Protein AF-A0A538PSR7-F1 (afdb_monomer_lite)

Structure (mmCIF, N/CA/C/O backbone):
data_AF-A0A538PSR7-F1
#
_entry.id   AF-A0A538PSR7-F1
#
loop_
_atom_site.group_PDB
_atom_site.id
_atom_site.type_symbol
_atom_site.label_atom_id
_atom_site.label_alt_id
_atom_site.label_comp_id
_atom_site.label_asym_id
_atom_site.label_entity_id
_atom_site.label_seq_id
_atom_site.pdbx_PDB_ins_code
_atom_site.Cartn_x
_atom_site.Cartn_y
_atom_site.Cartn_z
_atom_site.occupancy
_atom_site.B_iso_or_equiv
_atom_site.auth_seq_id
_atom_site.auth_comp_id
_atom_site.auth_asym_id
_atom_site.auth_atom_id
_atom_site.pdbx_PDB_model_num
ATOM 1 N N . MET A 1 1 ? -14.755 9.880 -27.592 1.00 29.66 1 MET A N 1
ATOM 2 C CA . MET A 1 1 ? -15.242 10.976 -26.722 1.00 29.66 1 MET A CA 1
ATOM 3 C C . MET A 1 1 ? -15.621 10.387 -25.372 1.00 29.66 1 MET A C 1
ATOM 5 O O . MET A 1 1 ? -16.685 9.793 -25.270 1.00 29.66 1 MET A O 1
ATOM 9 N N . VAL A 1 2 ? -14.761 10.501 -24.359 1.00 26.42 2 VAL A N 1
ATOM 10 C CA . VAL A 1 2 ? -15.069 10.046 -22.991 1.00 26.42 2 VAL A CA 1
ATOM 11 C C . VAL A 1 2 ? -15.482 11.272 -22.179 1.00 26.42 2 VAL A C 1
ATOM 13 O O . VAL A 1 2 ? -14.745 12.257 -22.143 1.00 26.42 2 VAL A O 1
ATOM 16 N N . ARG A 1 3 ? -16.682 11.261 -21.587 1.00 25.50 3 ARG A N 1
ATOM 17 C CA . ARG A 1 3 ? -17.162 12.376 -20.757 1.00 25.50 3 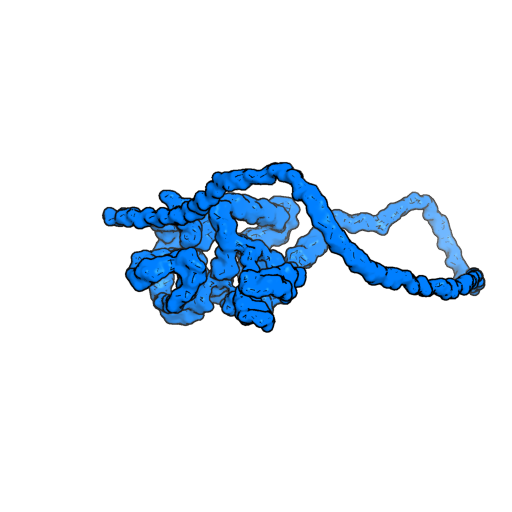ARG A CA 1
ATOM 18 C C . ARG A 1 3 ? -16.528 12.294 -19.367 1.00 25.50 3 ARG A C 1
ATOM 20 O O . ARG A 1 3 ? -16.589 11.250 -18.727 1.00 25.50 3 ARG A O 1
ATOM 27 N N . ARG A 1 4 ? -15.953 13.411 -18.909 1.00 30.59 4 ARG A N 1
ATOM 28 C CA . ARG A 1 4 ? -15.448 13.597 -17.539 1.00 30.59 4 ARG A CA 1
ATOM 29 C C . ARG A 1 4 ? -16.562 13.334 -16.519 1.00 30.59 4 ARG A C 1
ATOM 31 O O . ARG A 1 4 ? -17.568 14.039 -16.535 1.00 30.59 4 ARG A O 1
ATOM 38 N N . ALA A 1 5 ? -16.342 12.394 -15.605 1.00 28.14 5 ALA A N 1
ATOM 39 C CA . ALA A 1 5 ? -17.040 12.363 -14.326 1.00 28.14 5 ALA A CA 1
ATOM 40 C C . ALA A 1 5 ? -16.222 13.209 -13.339 1.00 28.14 5 ALA A C 1
ATOM 42 O O . ALA A 1 5 ? -15.144 12.800 -12.920 1.00 28.14 5 ALA A O 1
ATOM 43 N N . VAL A 1 6 ? -16.697 14.418 -13.032 1.00 27.81 6 VAL A N 1
ATOM 44 C CA . VAL A 1 6 ? -16.037 15.316 -12.074 1.00 27.81 6 VAL A CA 1
ATOM 45 C C . VAL A 1 6 ? -16.429 14.881 -10.663 1.00 27.81 6 VAL A C 1
ATOM 47 O O . VAL A 1 6 ? -17.599 14.976 -10.291 1.00 27.81 6 VAL A O 1
ATOM 50 N N . LEU A 1 7 ? -15.463 14.402 -9.878 1.00 29.91 7 LEU A N 1
ATOM 51 C CA . LEU A 1 7 ? -15.686 13.981 -8.496 1.00 29.91 7 LEU A CA 1
ATOM 52 C C . LEU A 1 7 ? -15.703 15.209 -7.567 1.00 29.91 7 LEU A C 1
ATOM 54 O O . LEU A 1 7 ? -14.695 15.562 -6.959 1.00 29.91 7 LEU A O 1
ATOM 58 N N . VAL A 1 8 ? -16.848 15.892 -7.464 1.00 27.45 8 VAL A N 1
ATOM 59 C CA . VAL A 1 8 ? -16.982 17.067 -6.584 1.00 27.45 8 VAL A CA 1
ATOM 60 C C . VAL A 1 8 ? -17.129 16.628 -5.125 1.00 27.45 8 VAL A C 1
ATOM 62 O O . VAL A 1 8 ? -18.244 16.463 -4.620 1.00 27.45 8 VAL A O 1
ATOM 65 N N . LEU A 1 9 ? -15.998 16.487 -4.430 1.00 29.42 9 LEU A N 1
ATOM 66 C CA . LEU A 1 9 ? -15.952 16.343 -2.974 1.00 29.42 9 LEU A CA 1
ATOM 67 C C . LEU A 1 9 ? -16.528 17.607 -2.314 1.00 29.42 9 LEU A C 1
ATOM 69 O O . LEU A 1 9 ? -15.847 18.619 -2.149 1.00 29.42 9 LEU A O 1
ATOM 73 N N . HIS A 1 10 ? -17.807 17.552 -1.940 1.00 28.11 10 HIS A N 1
ATOM 74 C CA . HIS A 1 10 ? -18.468 18.631 -1.213 1.00 28.11 10 HIS A CA 1
ATOM 75 C C . HIS A 1 10 ? -17.934 18.690 0.219 1.00 28.11 10 HIS A C 1
ATOM 77 O O . HIS A 1 10 ? -18.369 17.952 1.103 1.00 28.11 10 HIS A O 1
ATOM 83 N N . GLY A 1 11 ? -16.995 19.604 0.458 1.00 26.77 11 GLY A N 1
ATOM 84 C CA . GLY A 1 11 ? -16.570 19.950 1.806 1.00 26.77 11 GLY A CA 1
ATOM 85 C C . GLY A 1 11 ? -17.738 20.546 2.591 1.00 26.77 11 GLY A C 1
ATOM 86 O O . GLY A 1 11 ? -18.112 21.698 2.365 1.00 26.77 11 GLY A O 1
ATOM 87 N N . HIS A 1 12 ? -18.287 19.784 3.539 1.00 29.70 12 HIS A N 1
ATOM 88 C CA . HIS A 1 12 ? -19.243 20.290 4.522 1.00 29.70 12 HIS A CA 1
ATOM 89 C C . HIS A 1 12 ? -18.569 21.342 5.418 1.00 29.70 12 HIS A C 1
ATOM 91 O O . HIS A 1 12 ? -18.078 21.046 6.509 1.00 29.70 12 HIS A O 1
ATOM 97 N N . ARG A 1 13 ? -18.591 22.606 4.981 1.00 27.72 13 ARG A N 1
ATOM 98 C CA . ARG A 1 13 ? -18.452 23.742 5.894 1.00 27.72 13 ARG A CA 1
ATOM 99 C C . ARG A 1 13 ? -19.637 23.697 6.853 1.00 27.72 13 ARG A C 1
ATOM 101 O O . ARG A 1 13 ? -20.763 23.980 6.452 1.00 27.72 13 ARG A O 1
ATOM 108 N N . ARG A 1 14 ? -19.390 23.365 8.120 1.00 30.75 14 ARG A N 1
ATOM 109 C CA . ARG A 1 14 ? -20.338 23.711 9.179 1.00 30.75 14 ARG A CA 1
ATOM 110 C C . ARG A 1 14 ? -20.280 25.223 9.364 1.00 30.75 14 ARG A C 1
ATOM 112 O O . ARG A 1 14 ? -19.288 25.739 9.869 1.00 30.75 14 ARG A O 1
ATOM 119 N N . GLN A 1 15 ? -21.333 25.911 8.934 1.00 30.08 15 GLN A N 1
ATOM 120 C CA . GLN A 1 15 ? -21.689 27.187 9.540 1.00 30.08 15 GLN A CA 1
ATOM 121 C C . GLN A 1 15 ? -22.017 26.920 11.011 1.00 30.08 15 GLN A C 1
ATOM 123 O O . GLN A 1 15 ? -22.726 25.966 11.335 1.00 30.08 15 GLN A O 1
ATOM 128 N N . GLY A 1 16 ? -21.444 27.737 11.882 1.00 29.20 16 GLY A N 1
ATOM 129 C CA . GLY A 1 16 ? -21.771 27.815 13.293 1.00 29.20 16 GLY A CA 1
ATOM 130 C C . GLY A 1 16 ? -21.747 29.289 13.639 1.00 29.20 16 GLY A C 1
ATOM 131 O O . GLY A 1 16 ? -20.671 29.847 13.833 1.00 29.20 16 GLY A O 1
ATOM 132 N N . ASP A 1 17 ? -22.917 29.914 13.597 1.00 31.48 17 ASP A N 1
ATOM 133 C CA . ASP A 1 17 ? -23.084 31.309 13.975 1.00 31.48 17 ASP A CA 1
ATOM 134 C C . ASP A 1 17 ? -22.954 31.440 15.501 1.00 31.48 17 ASP A C 1
ATOM 136 O O . ASP A 1 17 ? -23.682 30.784 16.248 1.00 31.48 17 ASP A O 1
ATOM 140 N N . ASP A 1 18 ? -22.066 32.323 15.962 1.00 35.50 18 ASP A N 1
ATOM 141 C CA . ASP A 1 18 ? -22.274 33.025 17.233 1.00 35.50 18 ASP A CA 1
ATOM 142 C C . ASP A 1 18 ? -23.527 33.906 17.071 1.00 35.50 18 ASP A C 1
ATOM 144 O O . ASP A 1 18 ? -23.714 34.511 16.007 1.00 35.50 18 ASP A O 1
ATOM 148 N N . PRO A 1 19 ? -24.380 34.052 18.105 1.00 42.84 19 PRO A N 1
ATOM 149 C CA . PRO A 1 19 ? -24.184 35.245 18.933 1.00 42.84 19 PRO A CA 1
ATOM 150 C C . PRO A 1 19 ? -24.634 35.153 20.408 1.00 42.84 19 PRO A C 1
ATOM 152 O O . PRO A 1 19 ? -25.307 34.227 20.851 1.00 42.84 19 PRO A O 1
ATOM 155 N N . VAL A 1 20 ? -24.382 36.281 21.087 1.00 33.66 20 VAL A N 1
ATOM 156 C CA . VAL A 1 20 ? -24.948 36.769 22.362 1.00 33.66 20 VAL A CA 1
ATOM 157 C C . VAL A 1 20 ? -24.173 36.363 23.617 1.00 33.66 20 VAL A C 1
ATOM 159 O O . VAL A 1 20 ? -24.306 35.269 24.154 1.00 33.66 20 VAL A O 1
ATOM 162 N N . GLY A 1 21 ? -23.398 37.322 24.130 1.00 30.19 21 GLY A N 1
ATOM 163 C CA . GLY A 1 21 ? -22.795 37.243 25.458 1.00 30.19 21 GLY A CA 1
ATOM 164 C C . GLY A 1 21 ? -23.748 37.690 26.569 1.00 30.19 21 GLY A C 1
ATOM 165 O O . GLY A 1 21 ? -24.814 38.248 26.312 1.00 30.19 21 GLY A O 1
ATOM 166 N N . GLN A 1 22 ? -23.310 37.511 27.813 1.00 33.16 22 GLN A N 1
ATOM 167 C CA . GLN A 1 22 ? -23.868 38.178 28.988 1.00 33.16 22 GLN A CA 1
ATOM 168 C C . GLN A 1 22 ? -22.738 38.525 29.958 1.00 33.16 22 GLN A C 1
ATOM 170 O O . GLN A 1 22 ? -21.837 37.724 30.197 1.00 33.16 22 GLN A O 1
ATOM 175 N N . ASP A 1 23 ? -22.813 39.736 30.495 1.00 34.53 23 ASP A N 1
ATOM 176 C CA . ASP A 1 23 ? -21.925 40.288 31.512 1.00 34.53 23 ASP A CA 1
ATOM 177 C C . ASP A 1 23 ? -22.780 40.703 32.730 1.00 34.53 23 ASP A C 1
ATOM 179 O O . ASP A 1 23 ? -23.983 40.929 32.597 1.00 34.53 23 ASP A O 1
ATOM 183 N N . GLN A 1 24 ? -22.131 40.866 33.885 1.00 33.69 24 GLN A N 1
ATOM 184 C CA . GLN A 1 24 ? -22.628 41.504 35.121 1.00 33.69 24 GLN A CA 1
ATOM 185 C C . GLN A 1 24 ? -23.539 40.708 36.088 1.00 33.69 24 GLN A C 1
ATOM 187 O O . GLN A 1 24 ? -24.760 40.674 36.004 1.00 33.69 24 GLN A O 1
ATOM 192 N N . ALA A 1 25 ? -22.880 40.205 37.139 1.00 32.47 25 ALA A N 1
ATOM 193 C CA . ALA A 1 25 ? -23.043 40.624 38.543 1.00 32.47 25 ALA A CA 1
ATOM 194 C C . ALA A 1 25 ? -24.441 40.719 39.221 1.00 32.47 25 ALA A C 1
ATOM 196 O O . ALA A 1 25 ? -25.220 41.638 38.989 1.00 32.47 25 ALA A O 1
ATOM 197 N N . GLY A 1 26 ? -24.620 39.916 40.283 1.00 31.81 26 GLY A N 1
ATOM 198 C CA . GLY A 1 26 ? -25.610 40.114 41.361 1.00 31.81 26 GLY A CA 1
ATOM 199 C C . GLY A 1 26 ? -25.704 38.879 42.276 1.00 31.81 26 GLY A C 1
ATOM 200 O O . GLY A 1 26 ? -26.285 37.883 41.883 1.00 31.81 26 GLY A O 1
ATOM 201 N N . ARG A 1 27 ? -24.929 38.785 43.368 1.00 32.94 27 ARG A N 1
ATOM 202 C CA . ARG A 1 27 ? -25.201 39.249 44.755 1.00 32.94 27 ARG A CA 1
ATOM 203 C C . ARG A 1 27 ? -26.139 38.355 45.602 1.00 32.94 27 ARG A C 1
ATOM 205 O O . ARG A 1 27 ? -27.326 38.303 45.322 1.00 32.94 27 ARG A O 1
ATOM 212 N N . ARG A 1 28 ? -25.585 37.927 46.757 1.00 32.91 28 ARG A N 1
ATOM 213 C CA . ARG A 1 28 ? -26.226 37.551 48.049 1.00 32.91 28 ARG A CA 1
ATOM 214 C C . ARG A 1 28 ? -26.848 36.149 48.128 1.00 32.91 28 ARG A C 1
ATOM 216 O O . ARG A 1 28 ? -27.655 35.790 47.289 1.00 32.91 28 ARG A O 1
ATOM 223 N N . ASP A 1 29 ? -26.281 35.272 48.965 1.00 32.31 29 ASP A N 1
ATOM 224 C CA . ASP A 1 29 ? -26.588 35.005 50.401 1.00 32.31 29 ASP A CA 1
ATOM 225 C C . ASP A 1 29 ? -27.583 33.808 50.459 1.00 32.31 29 ASP A C 1
ATOM 227 O O . ASP A 1 29 ? -28.410 33.679 49.569 1.00 32.31 29 ASP A O 1
ATOM 231 N N . GLU A 1 30 ? -27.552 32.831 51.375 1.00 33.34 30 GLU A N 1
ATOM 232 C CA . GLU A 1 30 ? -27.015 32.786 52.742 1.00 33.34 30 GLU A CA 1
ATOM 233 C C . GLU A 1 30 ? -26.861 31.312 53.234 1.00 33.34 30 GLU A C 1
ATOM 235 O O . GLU A 1 30 ? -27.664 30.461 52.862 1.00 33.34 30 GLU A O 1
ATOM 240 N N . GLY A 1 31 ? -25.896 31.018 54.126 1.00 31.73 31 GLY A N 1
ATOM 241 C CA . GLY A 1 31 ? -25.857 29.815 55.001 1.00 31.73 31 GLY A CA 1
ATOM 242 C C . GLY A 1 31 ? -25.504 28.430 54.388 1.00 31.73 31 GLY A C 1
ATOM 243 O O . GLY A 1 31 ? -25.925 28.081 53.298 1.00 31.73 31 GLY A O 1
ATOM 244 N N . GLY A 1 32 ? -24.757 27.532 55.052 1.00 31.75 32 GLY A N 1
ATOM 245 C CA . GLY A 1 32 ? -23.968 27.660 56.286 1.00 31.75 32 GLY A CA 1
ATOM 246 C C . GLY A 1 32 ? -23.646 26.309 56.965 1.00 31.75 32 GLY A C 1
ATOM 247 O O . GLY A 1 32 ? -24.514 25.449 57.029 1.00 31.75 32 GLY A O 1
ATOM 248 N N . ARG A 1 33 ? -22.451 26.204 57.591 1.00 37.81 33 ARG A N 1
ATOM 249 C CA . ARG A 1 33 ? -22.001 25.157 58.564 1.00 37.81 33 ARG A CA 1
ATOM 250 C C . ARG A 1 33 ? -21.746 23.732 57.992 1.00 37.81 33 ARG A C 1
ATOM 252 O O . ARG A 1 33 ? -22.397 23.335 57.045 1.00 37.81 33 ARG A O 1
ATOM 259 N N . GLN A 1 34 ? -20.834 22.891 58.516 1.00 35.88 34 GLN A N 1
ATOM 260 C CA . GLN A 1 34 ? -19.771 23.024 59.544 1.00 35.88 34 GLN A CA 1
ATOM 261 C C . GLN A 1 34 ? -18.779 21.830 59.474 1.00 35.88 34 GLN A C 1
ATOM 263 O O . GLN A 1 34 ? -19.244 20.707 59.368 1.00 35.88 34 GLN A O 1
ATOM 268 N N . GLY A 1 35 ? -17.469 22.072 59.683 1.00 31.77 35 GLY A N 1
ATOM 269 C CA . GLY A 1 35 ? -16.464 21.145 60.277 1.00 31.77 35 GLY A CA 1
ATOM 270 C C . GLY A 1 35 ? -16.096 19.814 59.568 1.00 31.77 35 GLY A C 1
ATOM 271 O O . GLY A 1 35 ? -16.929 19.169 58.958 1.00 31.77 35 GLY A O 1
ATOM 272 N N . GLY A 1 36 ? -14.862 19.295 59.654 1.00 31.69 36 GLY A N 1
ATOM 273 C CA . GLY A 1 36 ? -13.626 19.871 60.202 1.00 31.69 36 GLY A CA 1
ATOM 274 C C . GLY A 1 36 ? -12.478 18.853 60.399 1.00 31.69 36 GLY A C 1
ATOM 275 O O . GLY A 1 36 ? -12.724 17.670 60.574 1.00 31.69 36 GLY A O 1
ATOM 276 N N . ARG A 1 37 ? -11.243 19.381 60.465 1.00 31.78 37 ARG A N 1
ATOM 277 C CA . ARG A 1 37 ? -10.011 18.826 61.091 1.00 31.78 37 ARG A CA 1
ATOM 278 C C . ARG A 1 37 ? -9.352 17.529 60.557 1.00 31.78 37 ARG A C 1
ATOM 280 O O . ARG A 1 37 ? -9.763 16.417 60.855 1.00 31.78 37 ARG A O 1
ATOM 287 N N . ALA A 1 38 ? -8.173 17.733 59.957 1.00 36.53 38 ALA A N 1
ATOM 288 C CA . ALA A 1 38 ? -6.953 16.915 60.129 1.00 36.53 38 ALA A CA 1
ATOM 289 C C . ALA A 1 38 ? -6.345 17.158 61.558 1.00 36.53 38 ALA A C 1
ATOM 291 O O . ALA A 1 38 ? -6.947 17.968 62.276 1.00 36.53 38 ALA A O 1
ATOM 292 N N . PRO A 1 39 ? -5.190 16.592 62.015 1.00 48.75 39 PRO A N 1
ATOM 293 C CA . PRO A 1 39 ? -4.074 15.987 61.260 1.00 48.75 39 PRO A CA 1
ATOM 294 C C . PRO A 1 39 ? -3.462 14.697 61.873 1.00 48.75 39 PRO A C 1
ATOM 296 O O . PRO A 1 39 ? -3.976 14.150 62.844 1.00 48.75 39 PRO A O 1
ATOM 299 N N . GLY A 1 40 ? -2.327 14.246 61.321 1.00 31.97 40 GLY A N 1
ATOM 300 C CA . GLY A 1 40 ? -1.464 13.215 61.909 1.00 31.97 40 GLY A CA 1
ATOM 301 C C . GLY A 1 40 ? -0.103 13.130 61.207 1.00 31.97 40 GLY A C 1
ATOM 302 O O . GLY A 1 40 ? -0.002 12.522 60.144 1.00 31.97 40 GLY A O 1
ATOM 303 N N . ASP A 1 41 ? 0.922 13.752 61.793 1.00 34.59 41 ASP A N 1
ATOM 304 C CA . ASP A 1 41 ? 2.334 13.510 61.461 1.00 34.59 41 ASP A CA 1
ATOM 305 C C . ASP A 1 41 ? 2.780 12.140 61.997 1.00 34.59 41 ASP A C 1
ATOM 307 O O . ASP A 1 41 ? 2.331 11.751 63.073 1.00 34.59 41 ASP A O 1
ATOM 311 N N . ASP A 1 42 ? 3.743 11.479 61.337 1.00 33.59 42 ASP A N 1
ATOM 312 C CA . ASP A 1 42 ? 4.867 10.881 62.079 1.00 33.59 42 ASP A CA 1
ATOM 313 C C . ASP A 1 42 ? 6.089 10.531 61.199 1.00 33.59 42 ASP A C 1
ATOM 315 O O . ASP A 1 42 ? 6.026 9.752 60.247 1.00 33.59 42 ASP A O 1
ATOM 319 N N . GLN A 1 43 ? 7.247 11.074 61.581 1.00 36.59 43 GLN A N 1
ATOM 320 C CA . GLN A 1 43 ? 8.585 10.557 61.270 1.00 36.59 43 GLN A CA 1
ATOM 321 C C . GLN A 1 43 ? 9.365 10.510 62.584 1.00 36.59 43 GLN A C 1
ATOM 323 O O . GLN A 1 43 ? 9.376 11.507 63.312 1.00 36.59 43 GLN A O 1
ATOM 328 N N . PRO A 1 44 ? 10.181 9.465 62.815 1.00 46.25 44 PRO A N 1
ATOM 329 C CA . PRO A 1 44 ? 11.522 9.789 63.309 1.00 46.25 44 PRO A CA 1
ATOM 330 C C . PRO A 1 44 ? 12.688 8.882 62.851 1.00 46.25 44 PRO A C 1
ATOM 332 O O . PRO A 1 44 ? 12.725 7.689 63.112 1.00 46.25 44 PRO A O 1
ATOM 335 N N . ARG A 1 45 ? 13.741 9.561 62.363 1.00 33.75 45 ARG A N 1
ATOM 336 C CA . ARG A 1 45 ? 15.153 9.511 62.831 1.00 33.75 45 ARG A CA 1
ATOM 337 C C . ARG A 1 45 ? 15.978 8.199 62.817 1.00 33.75 45 ARG A C 1
ATOM 339 O O . ARG A 1 45 ? 15.740 7.280 63.588 1.00 33.75 45 ARG A O 1
ATOM 346 N N . GLY A 1 46 ? 17.179 8.322 62.226 1.00 29.98 46 GLY A N 1
ATOM 347 C CA . GLY A 1 46 ? 18.433 7.685 62.692 1.00 29.98 46 GLY A CA 1
ATOM 348 C C . GLY A 1 46 ? 19.146 6.798 61.652 1.00 29.98 46 GLY A C 1
ATOM 349 O O . GLY A 1 46 ? 18.488 6.117 60.885 1.00 29.98 46 GLY A O 1
ATOM 350 N N . GLY A 1 47 ? 20.482 6.740 61.553 1.00 29.89 47 GLY A N 1
ATOM 351 C CA . GLY A 1 47 ? 21.514 7.582 62.170 1.00 29.89 47 GLY A CA 1
ATOM 352 C C . GLY A 1 47 ? 22.920 6.940 62.224 1.00 29.89 47 GLY A C 1
ATOM 353 O O . GLY A 1 47 ? 23.081 5.895 62.833 1.00 29.89 47 GLY A O 1
ATOM 354 N N . ARG A 1 48 ? 23.940 7.679 61.744 1.00 31.81 48 ARG A N 1
ATOM 355 C CA . ARG A 1 48 ? 25.396 7.590 62.062 1.00 31.81 48 ARG A CA 1
ATOM 356 C C . ARG A 1 48 ? 26.239 6.375 61.601 1.00 31.81 48 ARG A C 1
ATOM 358 O O . ARG A 1 48 ? 25.976 5.234 61.945 1.00 31.81 48 ARG A O 1
ATOM 365 N N . GLY A 1 49 ? 27.431 6.719 61.090 1.00 29.98 49 GLY A N 1
ATOM 366 C CA . GLY A 1 49 ? 28.700 5.996 61.298 1.00 29.98 49 GLY A CA 1
ATOM 367 C C . GLY A 1 49 ? 29.303 5.315 60.057 1.00 29.98 49 GLY A C 1
ATOM 368 O O . GLY A 1 49 ? 28.573 4.826 59.215 1.00 29.98 49 GLY A O 1
ATOM 369 N N . CYS A 1 50 ? 30.618 5.157 59.878 1.00 28.06 50 CYS A N 1
ATOM 370 C CA . CYS A 1 50 ? 31.844 5.787 60.397 1.00 28.06 50 CYS A CA 1
ATOM 371 C C . CYS A 1 50 ? 33.040 4.919 59.929 1.00 28.06 50 CYS A C 1
ATOM 373 O O . CYS A 1 50 ? 32.946 3.705 60.038 1.00 28.06 50 CYS A O 1
ATOM 375 N N . ARG A 1 51 ? 34.196 5.534 59.606 1.00 30.77 51 ARG A N 1
ATOM 376 C CA . ARG A 1 51 ? 35.556 4.916 59.494 1.00 30.77 51 ARG A CA 1
ATOM 377 C C . ARG A 1 51 ? 35.780 4.001 58.266 1.00 30.77 51 ARG A C 1
ATOM 379 O O . ARG A 1 51 ? 35.006 3.106 57.986 1.00 30.77 51 ARG A O 1
ATOM 386 N N . ARG A 1 52 ? 36.762 4.284 57.395 1.00 33.25 52 ARG A N 1
ATOM 387 C CA . ARG A 1 52 ? 38.241 4.185 57.546 1.00 33.25 52 ARG A CA 1
ATOM 388 C C . ARG A 1 52 ? 38.748 2.752 57.783 1.00 33.25 52 ARG A C 1
ATOM 390 O O . ARG A 1 52 ? 38.753 2.289 58.918 1.00 33.25 52 ARG A O 1
ATOM 397 N N . GLY A 1 53 ? 39.323 2.156 56.735 1.00 32.22 53 GLY A N 1
ATOM 398 C CA . GLY A 1 53 ? 40.200 0.981 56.786 1.00 32.22 53 GLY A CA 1
ATOM 399 C C . GLY A 1 53 ? 41.382 1.154 55.823 1.00 32.22 53 GLY A C 1
ATOM 400 O O . GLY A 1 53 ? 41.204 1.130 54.612 1.00 32.22 53 GLY A O 1
ATOM 401 N N . HIS A 1 54 ? 42.580 1.387 56.363 1.00 30.22 54 HIS A N 1
ATOM 402 C CA . HIS A 1 54 ? 43.856 1.380 55.625 1.00 30.22 54 HIS A CA 1
ATOM 403 C C . HIS A 1 54 ? 44.491 -0.026 55.660 1.00 30.22 54 HIS A C 1
ATOM 405 O O . HIS A 1 54 ? 44.117 -0.819 56.520 1.00 30.22 54 HIS A O 1
ATOM 411 N N . ARG A 1 55 ? 45.590 -0.192 54.891 1.00 34.62 55 ARG A N 1
ATOM 412 C CA . ARG A 1 55 ? 46.669 -1.218 54.995 1.00 34.62 55 ARG A CA 1
ATOM 413 C C . ARG A 1 55 ? 46.460 -2.502 54.169 1.00 34.62 55 ARG A C 1
ATOM 415 O O . ARG A 1 55 ? 45.329 -2.923 54.013 1.00 34.62 55 ARG A O 1
ATOM 422 N N . THR A 1 56 ? 47.489 -3.205 53.660 1.00 31.33 56 THR A N 1
ATOM 423 C CA . THR A 1 56 ? 48.919 -2.913 53.319 1.00 31.33 56 THR A CA 1
ATOM 424 C C . THR A 1 56 ? 49.510 -4.117 52.551 1.00 31.33 56 THR A C 1
ATOM 426 O O . THR A 1 56 ? 49.100 -5.236 52.830 1.00 31.33 56 THR A O 1
ATOM 429 N N . GLY A 1 57 ? 50.561 -3.919 51.734 1.00 30.59 57 GLY A N 1
ATOM 430 C CA . GLY A 1 57 ? 51.386 -4.992 51.118 1.00 30.59 57 GLY A CA 1
ATOM 431 C C . GLY A 1 57 ? 51.601 -4.729 49.617 1.00 30.59 57 GLY A C 1
ATOM 432 O O . GLY A 1 57 ? 50.618 -4.756 48.897 1.00 30.59 57 GLY A O 1
ATOM 433 N N . ARG A 1 58 ? 52.767 -4.351 49.048 1.00 31.59 58 ARG A N 1
ATOM 434 C CA . ARG A 1 58 ? 54.202 -4.636 49.339 1.00 31.59 58 ARG A CA 1
ATOM 435 C C . ARG A 1 58 ? 54.487 -6.148 49.275 1.00 31.59 58 ARG A C 1
ATOM 437 O O . ARG A 1 58 ? 53.877 -6.864 50.053 1.00 31.59 58 ARG A O 1
ATOM 444 N N . ARG A 1 59 ? 55.419 -6.694 48.473 1.00 35.03 59 ARG A N 1
ATOM 445 C CA . ARG A 1 59 ? 56.513 -6.210 47.565 1.00 35.03 59 ARG A CA 1
ATOM 446 C C . ARG A 1 59 ? 56.581 -7.208 46.372 1.00 35.03 59 ARG A C 1
ATOM 448 O O . ARG A 1 59 ? 55.907 -8.223 46.469 1.00 35.03 59 ARG A O 1
ATOM 455 N N . GLY A 1 60 ? 57.326 -7.091 45.269 1.00 31.28 60 GLY A N 1
ATOM 456 C CA . GLY A 1 60 ? 58.425 -6.254 44.729 1.00 31.28 60 GLY A CA 1
ATOM 457 C C . GLY A 1 60 ? 58.854 -6.921 43.387 1.00 31.28 60 GLY A C 1
ATOM 458 O O . GLY A 1 60 ? 58.130 -7.806 42.943 1.00 31.28 60 GLY A O 1
ATOM 459 N N . CYS A 1 61 ? 59.972 -6.681 42.690 1.00 28.88 61 CYS A N 1
ATOM 460 C CA . CYS A 1 61 ? 60.997 -5.625 42.593 1.00 28.88 61 CYS A CA 1
ATOM 461 C C . CYS A 1 61 ? 61.850 -5.942 41.325 1.00 28.88 61 CYS A C 1
ATOM 463 O O . CYS A 1 61 ? 61.928 -7.111 40.954 1.00 28.88 61 CYS A O 1
ATOM 465 N N . GLY A 1 62 ? 62.503 -4.946 40.703 1.00 30.64 62 GLY A N 1
ATOM 466 C CA . GLY A 1 62 ? 63.358 -5.091 39.499 1.00 30.64 62 GLY A CA 1
ATOM 467 C C . GLY A 1 62 ? 62.755 -4.395 38.260 1.00 30.64 62 GLY A C 1
ATOM 468 O O . GLY A 1 62 ? 61.776 -4.902 37.729 1.00 30.64 62 GLY A O 1
ATOM 469 N N . GLU A 1 63 ? 63.104 -3.172 37.827 1.00 31.41 63 GLU A N 1
ATOM 470 C CA . GLU A 1 63 ? 64.419 -2.537 37.538 1.00 31.41 63 GLU A CA 1
ATOM 471 C C . GLU A 1 63 ? 65.101 -3.098 36.270 1.00 31.41 63 GLU A C 1
ATOM 473 O O . GLU A 1 63 ? 65.239 -4.309 36.161 1.00 31.41 63 GLU A O 1
ATOM 478 N N . HIS A 1 64 ? 65.552 -2.325 35.266 1.00 33.94 64 HIS A N 1
ATOM 479 C CA . HIS A 1 64 ? 65.500 -0.868 34.963 1.00 33.94 64 HIS A CA 1
ATOM 480 C C . HIS A 1 64 ? 64.968 -0.677 33.492 1.00 33.94 64 HIS A C 1
ATOM 482 O O . HIS A 1 64 ? 64.464 -1.644 32.936 1.00 33.94 64 HIS A O 1
ATOM 488 N N . ALA A 1 65 ? 64.985 0.452 32.751 1.00 32.41 65 ALA A N 1
ATOM 489 C CA . ALA A 1 65 ? 65.521 1.817 32.911 1.00 32.41 65 ALA A CA 1
ATOM 490 C C . ALA A 1 65 ? 64.785 2.860 32.007 1.00 32.41 65 ALA A C 1
ATOM 492 O O . ALA A 1 65 ? 64.031 2.496 31.115 1.00 32.41 65 ALA A O 1
ATOM 493 N N . ALA A 1 66 ? 65.093 4.148 32.231 1.00 32.28 66 ALA A N 1
ATOM 494 C CA . ALA A 1 66 ? 65.176 5.296 31.298 1.00 32.28 66 ALA A CA 1
ATOM 495 C C . ALA A 1 66 ? 64.130 5.552 30.170 1.00 32.28 66 ALA A C 1
ATOM 497 O O . ALA A 1 66 ? 64.116 4.874 29.148 1.00 32.28 66 ALA A O 1
ATOM 498 N N . GLY A 1 67 ? 63.427 6.699 30.259 1.00 31.41 67 GLY A N 1
ATOM 499 C CA . GLY A 1 67 ? 62.847 7.400 29.093 1.00 31.41 67 GLY A CA 1
ATOM 500 C C . GLY A 1 67 ? 61.521 8.141 29.338 1.00 31.41 67 GLY A C 1
ATOM 501 O O . GLY A 1 67 ? 60.454 7.565 29.163 1.00 31.41 67 GLY A O 1
ATOM 502 N N . GLY A 1 68 ? 61.567 9.431 29.695 1.00 26.34 68 GLY A N 1
ATOM 503 C CA . GLY A 1 68 ? 60.416 10.354 29.590 1.00 26.34 68 GLY A CA 1
ATOM 504 C C . GLY A 1 68 ? 60.520 11.251 28.338 1.00 26.34 68 GLY A C 1
ATOM 505 O O . GLY A 1 68 ? 61.584 11.239 27.720 1.00 26.34 68 GLY A O 1
ATOM 506 N N . PRO A 1 69 ? 59.495 12.062 27.976 1.00 39.94 69 PRO A N 1
ATOM 507 C CA . PRO A 1 69 ? 58.403 12.523 28.838 1.00 39.94 69 PRO A CA 1
ATOM 508 C C . PRO A 1 69 ? 56.958 12.281 28.334 1.00 39.94 69 PRO A C 1
ATOM 510 O O . PRO A 1 69 ? 56.673 12.086 27.159 1.00 39.94 69 PRO A O 1
ATOM 513 N N . VAL A 1 70 ? 56.045 12.388 29.304 1.00 35.91 70 VAL A N 1
ATOM 514 C CA . VAL A 1 70 ? 54.581 12.585 29.258 1.00 35.91 70 VAL A CA 1
ATOM 515 C C . VAL A 1 70 ? 53.965 13.013 27.904 1.00 35.91 70 VAL A C 1
ATOM 517 O O . VAL A 1 70 ? 54.101 14.162 27.488 1.00 35.91 70 VAL A O 1
ATOM 520 N N . GLY A 1 71 ? 53.138 12.139 27.311 1.00 29.41 71 GLY A N 1
ATOM 521 C CA . GLY A 1 71 ? 52.349 12.406 26.095 1.00 29.41 71 GLY A CA 1
ATOM 522 C C . GLY A 1 71 ? 51.003 11.662 26.081 1.00 29.41 71 GLY A C 1
ATOM 523 O O . GLY A 1 71 ? 50.940 10.460 25.868 1.00 29.41 71 GLY A O 1
ATOM 524 N N . ARG A 1 72 ? 49.924 12.398 26.349 1.00 34.81 72 ARG A N 1
ATOM 525 C CA . ARG A 1 72 ? 48.521 11.969 26.533 1.00 34.81 72 ARG A CA 1
ATOM 526 C C . ARG A 1 72 ? 47.969 11.004 25.456 1.00 34.81 72 ARG A C 1
ATOM 528 O O . ARG A 1 72 ? 47.953 11.349 24.284 1.00 34.81 72 ARG A O 1
ATOM 535 N N . GLY A 1 73 ? 47.329 9.919 25.905 1.00 29.30 73 GLY A N 1
ATOM 536 C CA . GLY A 1 73 ? 46.077 9.394 25.330 1.00 29.30 73 GLY A CA 1
ATOM 537 C C . GLY A 1 73 ? 46.093 8.796 23.916 1.00 29.30 73 GLY A C 1
ATOM 538 O O . GLY A 1 73 ? 45.637 9.434 22.971 1.00 29.30 73 GLY A O 1
ATOM 539 N N . ALA A 1 74 ? 46.429 7.509 23.806 1.00 31.00 74 ALA A N 1
ATOM 540 C CA . ALA A 1 74 ? 45.911 6.669 22.724 1.00 31.00 74 ALA A CA 1
ATOM 541 C C . ALA A 1 74 ? 44.460 6.260 23.052 1.00 31.00 74 ALA A C 1
ATOM 543 O O . ALA A 1 74 ? 44.210 5.696 24.113 1.00 31.00 74 ALA A O 1
ATOM 544 N N . GLY A 1 75 ? 43.453 6.510 22.221 1.00 29.80 75 GLY A N 1
ATOM 545 C CA . GLY A 1 75 ? 43.371 7.425 21.080 1.00 29.80 75 GLY A CA 1
ATOM 546 C C . GLY A 1 75 ? 41.885 7.631 20.745 1.00 29.80 75 GLY A C 1
ATOM 547 O O . GLY A 1 75 ? 41.063 6.798 21.140 1.00 29.80 75 GLY A O 1
ATOM 548 N N . PRO A 1 76 ? 41.479 8.716 20.064 1.00 36.50 76 PRO A N 1
ATOM 549 C CA . PRO A 1 76 ? 40.092 8.848 19.650 1.00 36.50 76 PRO A CA 1
ATOM 550 C C . PRO A 1 76 ? 39.801 7.804 18.569 1.00 36.50 76 PRO A C 1
ATOM 552 O O . PRO A 1 76 ? 40.330 7.890 17.462 1.00 36.50 76 PRO A O 1
ATOM 555 N N . ALA A 1 77 ? 38.926 6.841 18.872 1.00 39.53 77 ALA A N 1
ATOM 556 C CA . ALA A 1 77 ? 38.235 6.097 17.827 1.00 39.53 77 ALA A CA 1
ATOM 557 C C . ALA A 1 77 ? 37.583 7.130 16.896 1.00 39.53 77 ALA A C 1
ATOM 559 O O . ALA A 1 77 ? 36.778 7.953 17.347 1.00 39.53 77 ALA A O 1
ATOM 560 N N . THR A 1 78 ? 38.014 7.147 15.635 1.00 39.50 78 THR A N 1
ATOM 561 C CA . THR A 1 78 ? 37.646 8.181 14.666 1.00 39.50 78 THR A CA 1
ATOM 562 C C . THR A 1 78 ? 36.128 8.260 14.518 1.00 39.50 78 THR A C 1
ATOM 564 O O . THR A 1 78 ? 35.429 7.249 14.616 1.00 39.50 78 THR A O 1
ATOM 567 N N . GLY A 1 79 ? 35.599 9.468 14.285 1.00 38.06 79 GLY A N 1
ATOM 568 C CA . GLY A 1 79 ? 34.149 9.710 14.238 1.00 38.06 79 GLY A CA 1
ATOM 569 C C . GLY A 1 79 ? 33.397 8.766 13.291 1.00 38.06 79 GLY A C 1
ATOM 570 O O . GLY A 1 79 ? 32.288 8.348 13.611 1.00 38.06 79 GLY A O 1
ATOM 571 N N . ALA A 1 80 ? 34.050 8.337 12.206 1.00 40.66 80 ALA A N 1
ATOM 572 C CA . ALA A 1 80 ? 33.553 7.341 11.260 1.00 40.66 80 ALA A CA 1
ATOM 573 C C . ALA A 1 80 ? 33.174 5.993 11.909 1.00 40.66 80 ALA A C 1
ATOM 575 O O . ALA A 1 80 ? 32.115 5.459 11.607 1.00 40.66 80 ALA A O 1
ATOM 576 N N . ALA A 1 81 ? 33.961 5.465 12.855 1.00 33.94 81 ALA A N 1
ATOM 577 C CA . ALA A 1 81 ? 33.646 4.191 13.513 1.00 33.94 81 ALA A CA 1
ATOM 578 C C . ALA A 1 81 ? 32.408 4.293 14.427 1.00 33.94 81 ALA A C 1
ATOM 580 O O . ALA A 1 81 ? 31.619 3.355 14.533 1.00 33.94 81 ALA A O 1
ATOM 581 N N . ARG A 1 82 ? 32.202 5.458 15.058 1.00 34.44 82 ARG A N 1
ATOM 582 C CA . ARG A 1 82 ? 30.992 5.759 15.844 1.00 34.44 82 ARG A CA 1
ATOM 583 C C . ARG A 1 82 ? 29.776 6.078 14.968 1.00 34.44 82 ARG A C 1
ATOM 585 O O . ARG A 1 82 ? 28.658 5.806 15.395 1.00 34.44 82 ARG A O 1
ATOM 592 N N . ALA A 1 83 ? 29.985 6.619 13.768 1.00 42.09 83 ALA A N 1
ATOM 593 C CA . ALA A 1 83 ? 28.933 6.835 12.777 1.00 42.09 83 ALA A CA 1
ATOM 594 C C . ALA A 1 83 ? 28.449 5.506 12.170 1.00 42.09 83 ALA A C 1
ATOM 596 O O . ALA A 1 83 ? 27.248 5.252 12.178 1.00 42.09 83 ALA A O 1
ATOM 597 N N . SER A 1 84 ? 29.361 4.611 11.764 1.00 44.56 84 SER A N 1
ATOM 598 C CA . SER A 1 84 ? 28.996 3.273 11.272 1.00 44.56 84 SER A CA 1
ATOM 599 C C . SER A 1 84 ? 28.194 2.476 12.301 1.00 44.56 84 SER A C 1
ATOM 601 O O . SER A 1 84 ? 27.177 1.887 11.946 1.00 44.56 84 SER A O 1
ATOM 603 N N . LEU A 1 85 ? 28.576 2.520 13.586 1.00 37.81 85 LEU A N 1
ATOM 604 C CA . LEU A 1 85 ? 27.837 1.805 14.633 1.00 37.81 85 LEU A CA 1
ATOM 605 C C . LEU A 1 85 ? 26.431 2.389 14.895 1.00 37.81 85 LEU A C 1
ATOM 607 O O . LEU A 1 85 ? 25.551 1.657 15.339 1.00 37.81 85 LEU A O 1
ATOM 611 N N . ARG A 1 86 ? 26.190 3.679 14.604 1.00 42.19 86 ARG A N 1
ATOM 612 C CA . ARG A 1 86 ? 24.843 4.282 14.659 1.00 42.19 86 ARG A CA 1
ATOM 613 C C . ARG A 1 86 ? 23.963 3.829 13.498 1.00 42.19 86 ARG A C 1
ATOM 615 O O . ARG A 1 86 ? 22.880 3.312 13.749 1.00 42.19 86 ARG A O 1
ATOM 622 N N . VAL A 1 87 ? 24.484 3.872 12.270 1.00 47.81 87 VAL A N 1
ATOM 623 C CA . VAL A 1 87 ? 23.806 3.313 11.082 1.00 47.81 87 VAL A CA 1
ATOM 624 C C . VAL A 1 87 ? 23.479 1.820 11.277 1.00 47.81 87 VAL A C 1
ATOM 626 O O . VAL A 1 87 ? 22.446 1.339 10.822 1.00 47.81 87 VAL A O 1
ATOM 629 N N . GLN A 1 88 ? 24.311 1.086 12.025 1.00 51.03 88 GLN A N 1
ATOM 630 C CA . GLN A 1 88 ? 24.086 -0.322 12.384 1.00 51.03 88 GLN A CA 1
ATOM 631 C C . GLN A 1 88 ? 23.063 -0.552 13.520 1.00 51.03 88 GLN A C 1
ATOM 633 O O . GLN A 1 88 ? 22.602 -1.682 13.680 1.00 51.03 88 GLN A O 1
ATOM 638 N N . LEU A 1 89 ? 22.684 0.478 14.285 1.00 46.66 89 LEU A N 1
ATOM 639 C CA . LEU A 1 89 ? 21.646 0.419 15.330 1.00 46.66 89 LEU A CA 1
ATOM 640 C C . LEU A 1 89 ? 20.286 0.954 14.848 1.00 46.66 89 LEU A C 1
ATOM 642 O O . LEU A 1 89 ? 19.246 0.517 15.334 1.00 46.66 89 LEU A O 1
ATOM 646 N N . GLU A 1 90 ? 20.279 1.857 13.869 1.00 47.25 90 GLU A N 1
ATOM 647 C CA . GLU A 1 90 ? 19.079 2.553 13.376 1.00 47.25 90 GLU A CA 1
ATOM 648 C C . GLU A 1 90 ? 18.309 1.759 12.287 1.00 47.25 90 GLU A C 1
ATOM 650 O O . GLU A 1 90 ? 17.270 2.202 11.803 1.00 47.25 90 GLU A O 1
ATOM 655 N N . LEU A 1 91 ? 18.761 0.534 11.970 1.00 55.84 91 LEU A N 1
ATOM 656 C CA . LEU A 1 91 ? 18.084 -0.463 11.113 1.00 55.84 91 LEU A CA 1
ATOM 657 C C . LEU A 1 91 ? 17.433 -1.622 11.907 1.00 55.84 91 LEU A C 1
ATOM 659 O O . LEU A 1 91 ? 17.203 -2.715 11.374 1.00 55.84 91 LEU A O 1
ATOM 663 N N . MET A 1 92 ? 17.132 -1.395 13.187 1.00 65.31 92 MET A N 1
ATOM 664 C CA . MET A 1 92 ? 16.205 -2.216 13.981 1.00 65.31 92 MET A CA 1
ATOM 665 C C . MET A 1 92 ? 14.753 -1.795 13.687 1.00 65.31 92 MET A C 1
ATOM 667 O O . MET A 1 92 ? 14.513 -0.647 13.307 1.00 65.31 92 MET A O 1
ATOM 671 N N . SER A 1 93 ? 13.771 -2.682 13.899 1.00 79.19 93 SER A N 1
ATOM 672 C CA . SER A 1 93 ? 12.381 -2.219 14.024 1.00 79.19 93 SER A CA 1
ATOM 673 C C . SER A 1 93 ? 12.262 -1.413 15.311 1.00 79.19 93 SER A C 1
ATOM 675 O O . SER A 1 93 ? 12.513 -1.933 16.398 1.00 79.19 93 SER A O 1
ATOM 677 N N . LEU A 1 94 ? 11.898 -0.143 15.198 1.00 88.75 94 LEU A N 1
ATOM 678 C CA . LEU A 1 94 ? 11.642 0.717 16.340 1.00 88.75 94 LEU A CA 1
ATOM 679 C C . LEU A 1 94 ? 10.178 0.554 16.724 1.00 88.75 94 LEU A C 1
ATOM 681 O O . LEU A 1 94 ? 9.292 0.940 15.966 1.00 88.75 94 LEU A O 1
ATOM 685 N N . THR A 1 95 ? 9.929 -0.037 17.890 1.00 91.75 95 THR A N 1
ATOM 686 C CA . THR A 1 95 ? 8.588 -0.186 18.463 1.00 91.75 95 THR A CA 1
ATOM 687 C C . THR A 1 95 ? 8.519 0.468 19.832 1.00 91.75 95 THR A C 1
ATOM 689 O O . THR A 1 95 ? 9.443 0.310 20.632 1.00 91.75 95 THR A O 1
ATOM 692 N N . HIS A 1 96 ? 7.407 1.131 20.132 1.00 92.31 96 HIS A N 1
ATOM 693 C CA . HIS A 1 96 ? 7.143 1.721 21.440 1.00 92.31 96 HIS A CA 1
ATOM 694 C C . HIS A 1 96 ? 5.722 1.414 21.917 1.00 92.31 96 HIS A C 1
ATOM 696 O O . HIS A 1 96 ? 4.814 1.172 21.118 1.00 92.31 96 HIS A O 1
ATOM 702 N N . GLU A 1 97 ? 5.526 1.438 23.234 1.00 95.81 97 GLU A N 1
ATOM 703 C CA . GLU A 1 97 ? 4.189 1.461 23.822 1.00 95.81 97 GLU A CA 1
ATOM 704 C C . GLU A 1 97 ? 3.594 2.866 23.707 1.00 95.81 97 GLU A C 1
ATOM 706 O O . GLU A 1 97 ? 4.232 3.861 24.055 1.00 95.81 97 GLU A O 1
ATOM 711 N N . ALA A 1 98 ? 2.355 2.942 23.236 1.00 93.69 98 ALA A N 1
ATOM 712 C CA . ALA A 1 98 ? 1.555 4.154 23.192 1.00 93.69 98 ALA A CA 1
ATOM 713 C C . ALA A 1 98 ? 0.245 3.931 23.954 1.00 93.69 98 ALA A C 1
ATOM 715 O O . ALA A 1 98 ? -0.342 2.850 23.901 1.00 93.69 98 ALA A O 1
ATOM 716 N N . VAL A 1 99 ? -0.239 4.970 24.634 1.00 95.38 99 VAL A N 1
ATOM 717 C CA . VAL A 1 99 ? -1.565 4.981 25.262 1.00 95.38 99 VAL A CA 1
ATOM 718 C C . VAL A 1 99 ? -2.487 5.834 24.403 1.00 95.38 99 VAL A C 1
ATOM 720 O O . VAL A 1 99 ? -2.223 7.017 24.191 1.00 95.38 99 VAL A O 1
ATOM 723 N N . VAL A 1 100 ? -3.572 5.242 23.908 1.00 93.81 100 VAL A N 1
ATOM 724 C CA . VAL A 1 100 ? -4.545 5.919 23.041 1.00 93.81 100 VAL A CA 1
ATOM 725 C C . VAL A 1 100 ? -5.960 5.764 23.587 1.00 93.81 100 VAL A C 1
ATOM 727 O O . VAL A 1 100 ? -6.338 4.703 24.075 1.00 93.81 100 VAL A O 1
ATOM 730 N N . ALA A 1 101 ? -6.764 6.823 23.520 1.00 94.44 101 ALA A N 1
ATOM 731 C CA . ALA A 1 101 ? -8.155 6.768 23.961 1.00 94.44 101 ALA A CA 1
ATOM 732 C C . ALA A 1 101 ? -9.022 6.024 22.932 1.00 94.44 101 ALA A C 1
ATOM 734 O O . ALA A 1 101 ? -8.994 6.340 21.738 1.00 94.44 101 ALA A O 1
ATOM 735 N N . CYS A 1 102 ? -9.836 5.068 23.384 1.00 94.56 102 CYS A N 1
ATOM 736 C CA . CYS A 1 102 ? -10.840 4.450 22.525 1.00 94.56 102 CYS A CA 1
ATOM 737 C C . CYS A 1 102 ? -11.871 5.498 22.075 1.00 94.56 102 CYS A C 1
ATOM 739 O O . CYS A 1 102 ? -12.544 6.110 22.905 1.00 94.56 102 CYS A O 1
ATOM 741 N N . ARG A 1 103 ? -12.063 5.660 20.759 1.00 92.69 103 ARG A N 1
ATOM 742 C CA . ARG A 1 103 ? -13.030 6.624 20.199 1.00 92.69 103 ARG A CA 1
ATOM 743 C C . ARG A 1 103 ? -14.494 6.312 20.543 1.00 92.69 103 ARG A C 1
ATOM 745 O O . ARG A 1 103 ? -15.319 7.211 20.447 1.00 92.69 103 ARG A O 1
ATOM 752 N N . SER A 1 104 ? -14.812 5.075 20.941 1.00 94.62 104 SER A N 1
ATOM 753 C CA . SER A 1 104 ? -16.181 4.657 21.278 1.00 94.62 104 SER A CA 1
ATOM 754 C C . SER A 1 104 ? -16.540 4.809 22.759 1.00 94.62 104 SER A C 1
ATOM 756 O O . SER A 1 104 ? -17.702 5.063 23.060 1.00 94.62 104 SER A O 1
ATOM 758 N N . CYS A 1 105 ? -15.595 4.614 23.686 1.00 96.19 105 CYS A N 1
ATOM 759 C CA . CYS A 1 105 ? -15.878 4.604 25.132 1.00 96.19 105 CYS A CA 1
ATOM 760 C C . CYS A 1 105 ? -14.929 5.467 25.983 1.00 96.19 105 CYS A C 1
ATOM 762 O O . CYS A 1 105 ? -15.066 5.502 27.202 1.00 96.19 105 CYS A O 1
ATOM 764 N N . GLY A 1 106 ? -13.944 6.134 25.374 1.00 95.19 106 GLY A N 1
ATOM 765 C CA . GLY A 1 106 ? -12.974 7.001 26.052 1.00 95.19 106 GLY A CA 1
ATOM 766 C C . GLY A 1 106 ? -11.889 6.281 26.862 1.00 95.19 106 GLY A C 1
ATOM 767 O O . GLY A 1 106 ? -10.890 6.907 27.209 1.00 95.19 106 GLY A O 1
ATOM 768 N N . VAL A 1 107 ? -12.037 4.980 27.142 1.00 96.31 107 VAL A N 1
ATOM 769 C CA . VAL A 1 107 ? -11.077 4.215 27.955 1.00 96.31 107 VAL A CA 1
ATOM 770 C C . VAL A 1 107 ? -9.688 4.196 27.294 1.00 96.31 107 VAL A C 1
ATOM 772 O O . VAL A 1 107 ? -9.601 3.922 26.091 1.00 96.31 107 VAL A O 1
ATOM 775 N N . PRO A 1 108 ? -8.602 4.468 28.048 1.00 96.00 108 PRO A N 1
ATOM 776 C CA . PRO A 1 108 ? -7.236 4.331 27.552 1.00 96.00 108 PRO A CA 1
ATOM 777 C C . PRO A 1 108 ? -6.904 2.881 27.187 1.00 96.00 108 PRO A C 1
ATOM 779 O O . PRO A 1 108 ? -7.157 1.960 27.962 1.00 96.00 108 PRO A O 1
ATOM 782 N N . VAL A 1 109 ? -6.296 2.685 26.02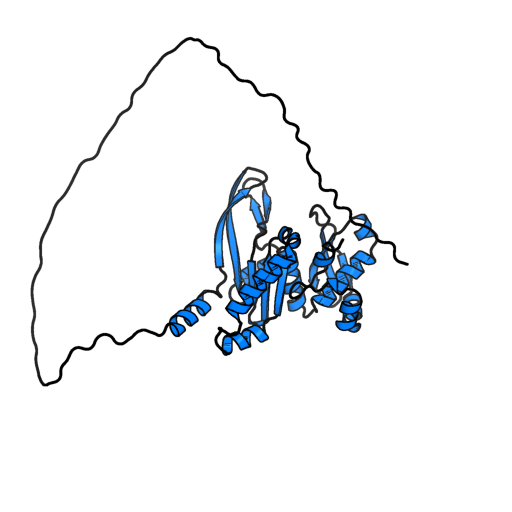1 1.00 95.81 109 VAL A N 1
ATOM 783 C CA . VAL A 1 109 ? -5.800 1.396 25.532 1.00 95.81 109 VAL A CA 1
ATOM 784 C C . VAL A 1 109 ? -4.292 1.518 25.329 1.00 95.81 109 VAL A C 1
ATOM 786 O O . VAL A 1 109 ? -3.841 2.361 24.551 1.00 95.81 109 VAL A O 1
ATOM 789 N N . THR A 1 110 ? -3.514 0.690 26.027 1.00 96.19 110 THR A N 1
ATOM 790 C CA . THR A 1 110 ? -2.069 0.556 25.791 1.00 96.19 110 THR A CA 1
ATOM 791 C C . THR A 1 110 ? -1.837 -0.377 24.610 1.00 96.19 110 THR A C 1
ATOM 793 O O . THR A 1 110 ? -2.396 -1.473 24.561 1.00 96.19 110 THR A O 1
ATOM 796 N N . VAL A 1 111 ? -1.021 0.054 23.652 1.00 95.06 111 VAL A N 1
ATOM 797 C CA . VAL A 1 111 ? -0.751 -0.665 22.402 1.00 95.06 111 VAL A CA 1
ATOM 798 C C . VAL A 1 111 ? 0.721 -0.554 22.016 1.00 95.06 111 VAL A C 1
ATOM 800 O O . VAL A 1 111 ? 1.348 0.476 22.250 1.00 95.06 111 VAL A O 1
ATOM 803 N N . VAL A 1 112 ? 1.271 -1.592 21.382 1.00 94.38 112 VAL A N 1
ATOM 804 C CA . VAL A 1 112 ? 2.629 -1.556 20.812 1.00 94.38 112 VAL A CA 1
ATOM 805 C C . VAL A 1 112 ? 2.545 -1.152 19.343 1.00 94.38 112 VAL A C 1
ATOM 807 O O . VAL A 1 112 ? 1.936 -1.858 18.534 1.00 94.38 112 VAL A O 1
ATOM 810 N N . VAL A 1 113 ? 3.165 -0.026 19.000 1.00 95.12 113 VAL A N 1
ATOM 811 C CA . VAL A 1 113 ? 3.228 0.528 17.639 1.00 95.12 113 VAL A CA 1
ATOM 812 C C . VAL A 1 113 ? 4.662 0.535 17.124 1.00 95.12 113 VAL A C 1
ATOM 814 O O . VAL A 1 113 ? 5.598 0.671 17.904 1.00 95.12 113 VAL A O 1
ATOM 817 N N . ALA A 1 114 ? 4.835 0.425 15.809 1.00 95.56 114 ALA A N 1
ATOM 818 C CA . ALA A 1 114 ? 6.117 0.543 15.123 1.00 95.56 114 ALA A CA 1
ATOM 819 C C . ALA A 1 114 ? 6.281 1.933 14.479 1.00 95.56 114 ALA A C 1
ATOM 821 O O . ALA A 1 114 ? 5.324 2.503 13.949 1.00 95.56 114 ALA A O 1
ATOM 822 N N . ASP A 1 115 ? 7.486 2.494 14.542 1.00 94.12 115 ASP A N 1
ATOM 823 C CA . ASP A 1 115 ? 7.970 3.648 13.764 1.00 94.12 115 ASP A CA 1
ATOM 824 C C . ASP A 1 115 ? 8.784 3.185 12.547 1.00 94.12 115 ASP A C 1
ATOM 826 O O . ASP A 1 115 ? 8.735 3.795 11.478 1.00 94.12 115 ASP A O 1
ATOM 830 N N . SER A 1 116 ? 9.487 2.059 12.687 1.00 94.38 116 SER A N 1
ATOM 831 C CA . SER A 1 116 ? 10.145 1.348 11.593 1.00 94.38 116 SER A CA 1
ATOM 832 C C . SER A 1 116 ? 9.918 -0.159 11.703 1.00 94.38 116 SER A C 1
ATOM 834 O O . SER A 1 116 ? 9.719 -0.703 12.790 1.00 94.38 116 SER A O 1
ATOM 836 N N . LEU A 1 117 ? 9.957 -0.837 10.560 1.00 95.62 117 LEU A N 1
ATOM 837 C CA . LEU A 1 117 ? 9.806 -2.276 10.425 1.00 95.62 117 LEU A CA 1
ATOM 838 C C . LEU A 1 117 ? 10.917 -2.827 9.532 1.00 95.62 117 LEU A C 1
ATOM 840 O O . LEU A 1 117 ? 10.861 -2.691 8.313 1.00 95.62 117 LEU A O 1
ATOM 844 N N . ASN A 1 118 ? 11.908 -3.471 10.142 1.00 95.06 118 ASN A N 1
ATOM 845 C CA . ASN A 1 118 ? 12.848 -4.329 9.435 1.00 95.06 118 ASN A CA 1
ATOM 846 C C . ASN A 1 118 ? 12.218 -5.724 9.290 1.00 95.06 118 ASN A C 1
ATOM 848 O O . ASN A 1 118 ? 12.140 -6.485 10.255 1.00 95.06 118 ASN A O 1
ATOM 852 N N . ALA A 1 119 ? 11.758 -6.039 8.084 1.00 94.75 119 ALA A N 1
ATOM 853 C CA . ALA A 1 119 ? 10.962 -7.218 7.771 1.00 94.75 119 ALA A CA 1
ATOM 854 C C . ALA A 1 119 ? 11.737 -8.546 7.893 1.00 94.75 119 ALA A C 1
ATOM 856 O O . ALA A 1 119 ? 11.138 -9.577 8.187 1.00 94.75 119 ALA A O 1
ATOM 857 N N . GLU A 1 120 ? 13.062 -8.512 7.713 1.00 91.88 120 GLU A N 1
ATOM 858 C CA . GLU A 1 120 ? 13.957 -9.664 7.902 1.00 91.88 120 GLU A CA 1
ATOM 859 C C . GLU A 1 120 ? 14.171 -9.963 9.394 1.00 91.88 120 GLU A C 1
ATOM 861 O O . GLU A 1 120 ? 14.204 -11.119 9.810 1.00 91.88 120 GLU A O 1
ATOM 866 N N . ARG A 1 121 ? 14.284 -8.911 10.216 1.00 89.94 121 ARG A N 1
ATOM 867 C CA . ARG A 1 121 ? 14.502 -9.030 11.667 1.00 89.94 121 ARG A CA 1
ATOM 868 C C . ARG A 1 121 ? 13.223 -9.276 12.465 1.00 89.94 121 ARG A C 1
ATOM 870 O O . ARG A 1 121 ? 13.309 -9.840 13.549 1.00 89.94 121 ARG A O 1
ATOM 877 N N . HIS A 1 122 ? 12.079 -8.837 11.943 1.00 93.50 122 HIS A N 1
ATOM 878 C CA . HIS A 1 122 ? 10.766 -8.925 12.586 1.00 93.50 122 HIS A CA 1
ATOM 879 C C . HIS A 1 122 ? 9.724 -9.571 11.654 1.00 93.50 122 HIS A C 1
ATOM 881 O O . HIS A 1 122 ? 8.755 -8.914 11.241 1.00 93.50 122 HIS A O 1
ATOM 887 N N . PRO A 1 123 ? 9.908 -10.855 11.286 1.00 94.25 123 PRO A N 1
ATOM 888 C CA . PRO A 1 123 ? 8.986 -11.572 10.409 1.00 94.25 123 PRO A CA 1
ATOM 889 C C . PRO A 1 123 ? 7.570 -11.674 10.995 1.00 94.25 123 PRO A C 1
ATOM 891 O O . PRO A 1 123 ? 6.605 -11.742 10.240 1.00 94.25 123 PRO A O 1
ATOM 894 N N . GLU A 1 124 ? 7.412 -11.616 12.320 1.00 95.56 124 GLU A N 1
ATOM 895 C CA . GLU A 1 124 ? 6.121 -11.552 13.008 1.00 95.56 124 GLU A CA 1
ATOM 896 C C . GLU A 1 124 ? 5.374 -10.241 12.729 1.00 95.56 124 GLU A C 1
ATOM 898 O O . GLU A 1 124 ? 4.160 -10.247 12.521 1.00 95.56 124 GLU A O 1
ATOM 903 N N . LEU A 1 125 ? 6.086 -9.112 12.648 1.00 95.81 125 LEU A N 1
ATOM 904 C CA . LEU A 1 125 ? 5.475 -7.836 12.282 1.00 95.81 125 LEU A CA 1
ATOM 905 C C . LEU A 1 125 ? 5.246 -7.741 10.763 1.00 95.81 125 LEU A C 1
ATOM 907 O O . LEU A 1 125 ? 4.249 -7.147 10.351 1.00 95.81 125 LEU A O 1
ATOM 911 N N . LYS A 1 126 ? 6.092 -8.376 9.928 1.00 96.88 126 LYS A N 1
ATOM 912 C CA . LYS A 1 126 ? 5.803 -8.562 8.489 1.00 96.88 126 LYS A CA 1
ATOM 913 C C . LYS A 1 126 ? 4.533 -9.398 8.297 1.00 96.88 126 LYS A C 1
ATOM 915 O O . LYS A 1 126 ? 3.669 -9.006 7.520 1.00 96.88 126 LYS A O 1
ATOM 920 N N . ALA A 1 127 ? 4.372 -10.495 9.038 1.00 97.19 127 ALA A N 1
ATOM 921 C CA . ALA A 1 127 ? 3.162 -11.316 8.999 1.00 97.19 127 ALA A CA 1
ATOM 922 C C . ALA A 1 127 ? 1.915 -10.493 9.366 1.00 97.19 127 ALA A C 1
ATOM 924 O O . ALA A 1 127 ? 0.942 -10.519 8.617 1.00 97.19 127 ALA A O 1
ATOM 925 N N . ARG A 1 128 ? 1.994 -9.663 10.417 1.00 97.38 128 ARG A N 1
ATOM 926 C CA . ARG A 1 128 ? 0.920 -8.722 10.787 1.00 97.38 128 ARG A CA 1
ATOM 927 C C . ARG A 1 128 ? 0.641 -7.640 9.738 1.00 97.38 128 ARG A C 1
ATOM 929 O O . ARG A 1 128 ? -0.477 -7.143 9.634 1.00 97.38 128 ARG A O 1
ATOM 936 N N . LEU A 1 129 ? 1.635 -7.224 8.954 1.00 97.62 129 LEU A N 1
ATOM 937 C CA . LEU A 1 129 ? 1.385 -6.344 7.808 1.00 97.62 129 LEU A CA 1
ATOM 938 C C . LEU A 1 129 ? 0.602 -7.099 6.725 1.00 97.62 129 LEU A C 1
ATOM 940 O O . LEU A 1 129 ? -0.384 -6.579 6.211 1.00 97.62 129 LEU A O 1
ATOM 944 N N . LEU A 1 130 ? 1.014 -8.327 6.406 1.00 97.31 130 LEU A N 1
ATOM 945 C CA . LEU A 1 130 ? 0.427 -9.161 5.354 1.00 97.31 130 LEU A CA 1
ATOM 946 C C . LEU A 1 130 ? -0.993 -9.652 5.686 1.00 97.31 130 LEU A C 1
ATOM 948 O O . LEU A 1 130 ? -1.856 -9.642 4.807 1.00 97.31 130 LEU A O 1
ATOM 952 N N . ASP A 1 131 ? -1.282 -10.012 6.938 1.00 96.06 131 ASP A N 1
ATOM 953 C CA . ASP A 1 131 ? -2.641 -10.348 7.394 1.00 96.06 131 ASP A CA 1
ATOM 954 C C . ASP A 1 131 ? -3.539 -9.105 7.589 1.00 96.06 131 ASP A C 1
ATOM 956 O O . ASP A 1 131 ? -4.764 -9.217 7.626 1.00 96.06 131 ASP A O 1
ATOM 960 N N . GLY A 1 132 ? -2.944 -7.907 7.622 1.00 94.69 132 GLY A N 1
ATOM 961 C CA . GLY A 1 132 ? -3.640 -6.630 7.767 1.00 94.69 132 GLY A CA 1
ATOM 962 C C . GLY A 1 132 ? -3.919 -6.200 9.213 1.00 94.69 132 GLY A C 1
ATOM 963 O O . GLY A 1 132 ? -4.633 -5.216 9.401 1.00 94.69 132 GLY A O 1
ATOM 964 N N . THR A 1 133 ? -3.369 -6.879 10.224 1.00 95.94 133 THR A N 1
ATOM 965 C CA . THR A 1 133 ? -3.544 -6.585 11.663 1.00 95.94 133 THR A CA 1
ATOM 966 C C . THR A 1 133 ? -2.464 -5.676 12.267 1.00 95.94 133 THR A C 1
ATOM 968 O O . THR A 1 133 ? -2.538 -5.311 13.448 1.00 95.94 133 THR A O 1
ATOM 971 N N . LEU A 1 134 ? -1.437 -5.284 11.506 1.00 97.19 134 LEU A N 1
ATOM 972 C CA . LEU A 1 134 ? -0.438 -4.318 11.967 1.00 97.19 134 LEU A CA 1
ATOM 973 C C . LEU A 1 134 ? -1.128 -2.987 12.301 1.00 97.19 134 LEU A C 1
ATOM 975 O O . LEU A 1 134 ? -1.901 -2.455 11.511 1.00 97.19 134 LEU A O 1
ATOM 979 N N . HIS A 1 135 ? -0.866 -2.481 13.506 1.00 96.75 135 HIS A N 1
ATOM 980 C CA . HIS A 1 135 ? -1.496 -1.282 14.080 1.00 96.75 135 HIS A CA 1
ATOM 981 C C . HIS A 1 135 ? -3.039 -1.289 14.119 1.00 96.75 135 HIS A C 1
ATOM 983 O O . HIS A 1 135 ? -3.649 -0.237 14.331 1.00 96.75 135 HIS A O 1
ATOM 989 N N . ARG A 1 136 ? -3.671 -2.461 13.967 1.00 95.19 136 ARG A N 1
ATOM 990 C CA . ARG A 1 136 ? -5.081 -2.678 14.299 1.00 95.19 136 ARG A CA 1
ATOM 991 C C . ARG A 1 136 ? -5.167 -3.388 15.647 1.00 95.19 136 ARG A C 1
ATOM 993 O O . ARG A 1 136 ? -4.430 -4.337 15.911 1.00 95.19 136 ARG A O 1
ATOM 1000 N N . PHE A 1 137 ? -6.048 -2.894 16.501 1.00 95.00 137 PHE A N 1
ATOM 1001 C CA . PHE A 1 137 ? -6.256 -3.345 17.873 1.00 95.00 137 PHE A CA 1
ATOM 1002 C C . PHE A 1 137 ? -7.753 -3.312 18.190 1.00 95.00 137 PHE A C 1
ATOM 1004 O O . PHE A 1 137 ? -8.524 -2.688 17.464 1.00 95.00 137 PHE A O 1
ATOM 1011 N N . GLN A 1 138 ? -8.160 -3.919 19.303 1.00 94.88 138 GLN A N 1
ATOM 1012 C CA . GLN A 1 138 ? -9.535 -3.844 19.800 1.00 94.88 138 GLN A CA 1
ATOM 1013 C C . GLN A 1 138 ? -9.553 -3.331 21.234 1.00 94.88 138 GLN A C 1
ATOM 1015 O O . GLN A 1 138 ? -8.698 -3.679 22.050 1.00 94.88 138 GLN A O 1
ATOM 1020 N N . CYS A 1 139 ? -10.530 -2.485 21.556 1.00 95.50 139 CYS A N 1
ATOM 1021 C CA . CYS A 1 139 ? -10.718 -2.015 22.919 1.00 95.50 139 CYS A CA 1
ATOM 1022 C C . CYS A 1 139 ? -11.305 -3.136 23.787 1.00 95.50 139 CYS A C 1
ATOM 1024 O O . CYS A 1 139 ? -12.473 -3.486 23.632 1.00 95.50 139 CYS A O 1
ATOM 1026 N N . ALA A 1 140 ? -10.536 -3.635 24.759 1.00 94.69 140 ALA A N 1
ATOM 1027 C CA . ALA A 1 140 ? -10.971 -4.706 25.662 1.00 94.69 140 ALA A CA 1
ATOM 1028 C C . ALA A 1 140 ? -12.270 -4.402 26.446 1.00 94.69 140 ALA A C 1
ATOM 1030 O O . ALA A 1 140 ? -12.938 -5.330 26.887 1.00 94.69 140 ALA A O 1
ATOM 1031 N N . GLN A 1 141 ? -12.647 -3.125 26.600 1.00 96.06 141 GLN A N 1
ATOM 1032 C CA . GLN A 1 141 ? -13.863 -2.714 27.315 1.00 96.06 141 GLN A CA 1
ATOM 1033 C C . GLN A 1 141 ? -15.138 -2.741 26.455 1.00 96.06 141 GLN A C 1
ATOM 1035 O O . GLN A 1 141 ? -16.222 -2.958 26.987 1.00 96.06 141 GLN A O 1
ATOM 1040 N N . CYS A 1 142 ? -15.046 -2.452 25.152 1.00 96.25 142 CYS A N 1
ATOM 1041 C CA . CYS A 1 142 ? -16.231 -2.268 24.295 1.00 96.25 142 CYS A CA 1
ATOM 1042 C C . CYS A 1 142 ? -16.177 -3.004 22.948 1.00 96.25 142 CYS A C 1
ATOM 1044 O O . CYS A 1 142 ? -17.108 -2.884 22.159 1.00 96.25 142 CYS A O 1
ATOM 1046 N N . GLY A 1 143 ? -15.096 -3.729 22.657 1.00 95.44 143 GLY A N 1
ATOM 1047 C CA . GLY A 1 143 ? -14.895 -4.456 21.400 1.00 95.44 143 GLY A CA 1
ATOM 1048 C C . GLY A 1 143 ? -14.618 -3.579 20.174 1.00 95.44 143 GLY A C 1
ATOM 1049 O O . GLY A 1 143 ? -14.284 -4.119 19.127 1.00 95.44 143 GLY A O 1
ATOM 1050 N N . ALA A 1 144 ? -14.721 -2.249 20.280 1.00 94.19 144 ALA A N 1
ATOM 1051 C CA . ALA A 1 144 ? -14.521 -1.350 19.147 1.00 94.19 144 ALA A CA 1
ATOM 1052 C C . ALA A 1 144 ? -13.092 -1.434 18.584 1.00 94.19 144 ALA A C 1
ATOM 1054 O O . ALA A 1 144 ? -12.112 -1.370 19.340 1.00 94.19 144 ALA A O 1
ATOM 1055 N N . ASP A 1 145 ? -12.996 -1.515 17.256 1.00 92.06 145 ASP A N 1
ATOM 1056 C CA . ASP A 1 145 ? -11.730 -1.496 16.531 1.00 92.06 145 ASP A CA 1
ATOM 1057 C C . ASP A 1 145 ? -11.010 -0.148 16.690 1.00 92.06 145 ASP A C 1
ATOM 1059 O O . ASP A 1 145 ? -11.600 0.936 16.731 1.00 92.06 145 ASP A O 1
ATOM 1063 N N . LEU A 1 146 ? -9.687 -0.233 16.749 1.00 91.81 146 LEU A N 1
ATOM 1064 C CA . LEU A 1 146 ? -8.759 0.873 16.901 1.00 91.81 146 LEU A CA 1
ATOM 1065 C C . LEU A 1 146 ? -7.658 0.708 15.853 1.00 91.81 146 LEU A C 1
ATOM 1067 O O . LEU A 1 146 ? -6.879 -0.241 15.905 1.00 91.81 146 LEU A O 1
ATOM 1071 N N . VAL A 1 147 ? -7.580 1.649 14.914 1.00 92.00 147 VAL A N 1
ATOM 1072 C CA . VAL A 1 147 ? -6.531 1.694 13.887 1.00 92.00 147 VAL A CA 1
ATOM 1073 C C . VAL A 1 147 ? -5.617 2.880 14.169 1.00 92.00 147 VAL A C 1
ATOM 1075 O O . VAL A 1 147 ? -6.094 4.005 14.327 1.00 92.00 147 VAL A O 1
ATOM 1078 N N . ILE A 1 148 ? -4.306 2.636 14.219 1.00 94.19 148 ILE A N 1
ATOM 1079 C CA . ILE A 1 148 ? -3.293 3.693 14.308 1.00 94.19 148 ILE A CA 1
ATOM 1080 C C . ILE A 1 148 ? -2.662 3.889 12.931 1.00 94.19 148 ILE A C 1
ATOM 1082 O O . ILE A 1 148 ? -1.732 3.188 12.532 1.00 94.19 148 ILE A O 1
ATOM 1086 N N . ASP A 1 149 ? -3.191 4.878 12.217 1.00 93.06 149 ASP A N 1
ATOM 1087 C CA . ASP A 1 149 ? -2.662 5.352 10.943 1.00 93.06 149 ASP A CA 1
ATOM 1088 C C . ASP A 1 149 ? -1.591 6.423 11.206 1.00 93.06 149 ASP A C 1
ATOM 1090 O O . ASP A 1 149 ? -1.888 7.559 11.581 1.00 93.06 149 ASP A O 1
ATOM 1094 N N . LYS A 1 150 ? -0.325 6.016 11.106 1.00 94.50 150 LYS A N 1
ATOM 1095 C CA . LYS A 1 150 ? 0.861 6.808 11.459 1.00 94.50 150 LYS A CA 1
ATOM 1096 C C . LYS A 1 150 ? 1.963 6.621 10.419 1.00 94.50 150 LYS A C 1
ATOM 1098 O O . LYS A 1 150 ? 1.896 5.720 9.586 1.00 94.50 150 LYS A O 1
ATOM 1103 N N . GLN A 1 151 ? 3.003 7.444 10.507 1.00 96.19 151 GLN A N 1
ATOM 1104 C CA . GLN A 1 151 ? 4.205 7.255 9.702 1.00 96.19 151 GLN A CA 1
ATOM 1105 C C . GLN A 1 151 ? 4.956 5.982 10.125 1.00 96.19 151 GLN A C 1
ATOM 1107 O O . GLN A 1 151 ? 5.110 5.724 11.321 1.00 96.19 151 GLN A O 1
ATOM 1112 N N . LEU A 1 152 ? 5.393 5.195 9.142 1.00 96.81 152 LEU A N 1
ATOM 1113 C CA . LEU A 1 152 ? 6.122 3.937 9.305 1.00 96.81 152 LEU A CA 1
ATOM 1114 C C . LEU A 1 152 ? 7.158 3.791 8.180 1.00 96.81 152 LEU A C 1
ATOM 1116 O O . LEU A 1 152 ? 6.813 3.902 7.002 1.00 96.81 152 LEU A O 1
ATOM 1120 N N . LEU A 1 153 ? 8.407 3.489 8.530 1.00 96.50 153 LEU A N 1
ATOM 1121 C CA . LEU A 1 153 ? 9.444 3.093 7.571 1.00 96.50 153 LEU A CA 1
ATOM 1122 C C . LEU A 1 153 ? 9.508 1.564 7.451 1.00 96.50 153 LEU A C 1
ATOM 1124 O O . LEU A 1 153 ? 9.885 0.893 8.405 1.00 96.50 153 LEU A O 1
ATOM 1128 N N . TYR A 1 154 ? 9.182 1.006 6.288 1.00 97.44 154 TYR A N 1
ATOM 1129 C CA . TYR A 1 154 ? 9.336 -0.419 5.986 1.00 97.44 154 TYR A CA 1
ATOM 1130 C C . TYR A 1 154 ? 10.664 -0.674 5.262 1.00 97.44 154 TYR A C 1
ATOM 1132 O O . TYR A 1 154 ? 10.965 -0.029 4.256 1.00 97.44 154 TYR A O 1
ATOM 1140 N N . PHE A 1 155 ? 11.436 -1.641 5.751 1.00 95.12 155 PHE A N 1
ATOM 1141 C CA . PHE A 1 155 ? 12.713 -2.057 5.180 1.00 95.12 155 PHE A CA 1
ATOM 1142 C C . PHE A 1 155 ? 12.788 -3.583 5.076 1.00 95.12 155 PHE A C 1
ATOM 1144 O O . PHE A 1 155 ? 12.658 -4.285 6.076 1.00 95.12 155 PHE A O 1
ATOM 1151 N N . ASP A 1 156 ? 13.041 -4.101 3.877 1.00 95.12 156 ASP A N 1
ATOM 1152 C CA . ASP A 1 156 ? 13.285 -5.526 3.623 1.00 95.12 156 ASP A CA 1
ATOM 1153 C C . ASP A 1 156 ? 14.550 -5.627 2.767 1.00 95.12 156 ASP A C 1
ATOM 1155 O O . ASP A 1 156 ? 14.510 -5.412 1.557 1.00 95.12 156 ASP A O 1
ATOM 1159 N N . HIS A 1 157 ? 15.698 -5.867 3.405 1.00 90.88 157 HIS A N 1
ATOM 1160 C CA . HIS A 1 157 ? 16.995 -5.904 2.724 1.00 90.88 157 HIS A CA 1
ATOM 1161 C C . HIS A 1 157 ? 17.054 -7.026 1.679 1.00 90.88 157 HIS A C 1
ATOM 1163 O O . HIS A 1 157 ? 17.510 -6.804 0.559 1.00 90.88 157 HIS A O 1
ATOM 1169 N N . ALA A 1 158 ? 16.534 -8.209 2.016 1.00 90.94 158 ALA A N 1
ATOM 1170 C CA . ALA A 1 158 ? 16.513 -9.371 1.131 1.00 90.94 158 ALA A CA 1
ATOM 1171 C C . ALA A 1 158 ? 15.649 -9.158 -0.126 1.00 90.94 158 ALA A C 1
ATOM 1173 O O . ALA A 1 158 ? 15.953 -9.719 -1.180 1.00 90.94 158 ALA A O 1
ATOM 1174 N N . ARG A 1 159 ? 14.592 -8.338 -0.034 1.00 93.38 159 ARG A N 1
ATOM 1175 C CA . ARG A 1 159 ? 13.768 -7.910 -1.179 1.00 93.38 159 ARG A CA 1
ATOM 1176 C C . ARG A 1 159 ? 14.200 -6.583 -1.812 1.00 93.38 159 ARG A C 1
ATOM 1178 O O . ARG A 1 159 ? 13.641 -6.188 -2.831 1.00 93.38 159 ARG A O 1
ATOM 1185 N N . GLY A 1 160 ? 15.164 -5.879 -1.222 1.00 94.06 160 GLY A N 1
ATOM 1186 C CA . GLY A 1 160 ? 15.540 -4.530 -1.634 1.00 94.06 160 GLY A CA 1
ATOM 1187 C C . GLY A 1 160 ? 14.416 -3.504 -1.448 1.00 94.06 160 GLY A C 1
ATOM 1188 O O . GLY A 1 160 ? 14.277 -2.609 -2.270 1.00 94.06 160 GLY A O 1
ATOM 1189 N N . HIS A 1 161 ? 13.578 -3.595 -0.412 1.00 96.56 161 HIS A N 1
ATOM 1190 C CA . HIS A 1 161 ? 12.493 -2.624 -0.171 1.00 96.56 161 HIS A CA 1
ATOM 1191 C C . HIS A 1 161 ? 12.895 -1.533 0.814 1.00 96.56 161 HIS A C 1
ATOM 1193 O O . HIS A 1 161 ? 13.346 -1.829 1.919 1.00 96.56 161 HIS A O 1
ATOM 1199 N N . PHE A 1 162 ? 12.668 -0.273 0.443 1.00 96.38 162 PHE A N 1
ATOM 1200 C CA . PHE A 1 162 ? 12.779 0.884 1.335 1.00 96.38 162 PHE A CA 1
ATOM 1201 C C . PHE A 1 162 ? 11.535 1.755 1.142 1.00 96.38 162 PHE A C 1
ATOM 1203 O O . PHE A 1 162 ? 11.491 2.632 0.279 1.00 96.38 162 PHE A O 1
ATOM 1210 N N . PHE A 1 163 ? 10.458 1.440 1.861 1.00 98.06 163 PHE A N 1
ATOM 1211 C CA . PHE A 1 163 ? 9.148 2.054 1.641 1.00 98.06 163 PHE A CA 1
ATOM 1212 C C . PHE A 1 163 ? 8.763 2.958 2.811 1.00 98.06 163 PHE A C 1
ATOM 1214 O O . PHE A 1 163 ? 8.737 2.531 3.963 1.00 98.06 163 PHE A O 1
ATOM 1221 N N . PHE A 1 164 ? 8.380 4.194 2.510 1.00 97.94 164 PHE A N 1
ATOM 1222 C CA . PHE A 1 164 ? 7.784 5.102 3.484 1.00 97.94 164 PHE A CA 1
ATOM 1223 C C . PHE A 1 164 ? 6.269 4.987 3.405 1.00 97.94 164 PHE A C 1
ATOM 1225 O O . PHE A 1 164 ? 5.682 5.204 2.346 1.00 97.94 164 PHE A O 1
ATOM 1232 N N . CYS A 1 165 ? 5.634 4.664 4.523 1.00 98.38 165 CYS A N 1
ATOM 1233 C CA . CYS A 1 165 ? 4.193 4.733 4.684 1.00 98.38 165 CYS A CA 1
ATOM 1234 C C . CYS A 1 165 ? 3.856 5.966 5.520 1.00 98.38 165 CYS A C 1
ATOM 1236 O O . CYS A 1 165 ? 4.285 6.077 6.665 1.00 98.38 165 CYS A O 1
ATOM 1238 N N . PHE A 1 166 ? 3.086 6.887 4.955 1.00 98.31 166 PHE A N 1
ATOM 1239 C CA . PHE A 1 166 ? 2.504 8.029 5.652 1.00 98.31 166 PHE A CA 1
ATOM 1240 C C . PHE A 1 166 ? 1.060 7.725 6.072 1.00 98.31 166 PHE A C 1
ATOM 1242 O O . PHE A 1 166 ? 0.440 6.841 5.479 1.00 98.31 166 PHE A O 1
ATOM 1249 N N . PRO A 1 167 ? 0.481 8.475 7.027 1.00 96.81 167 PRO A N 1
ATOM 1250 C CA . PRO A 1 167 ? -0.961 8.472 7.252 1.00 96.81 167 PRO A CA 1
ATOM 1251 C C . PRO A 1 167 ? -1.742 8.727 5.958 1.00 96.81 167 PRO A C 1
ATOM 1253 O O . PRO A 1 167 ? -1.380 9.616 5.181 1.00 96.81 167 PRO A O 1
ATOM 1256 N N . ARG A 1 168 ? -2.848 8.006 5.754 1.00 93.12 168 ARG A N 1
ATOM 1257 C CA . ARG A 1 168 ? -3.756 8.123 4.599 1.00 93.12 168 ARG A CA 1
ATOM 1258 C C . ARG A 1 168 ? -4.113 9.585 4.262 1.00 93.12 168 ARG A C 1
ATOM 1260 O O . ARG A 1 168 ? -4.035 9.917 3.080 1.00 93.12 168 ARG A O 1
ATOM 1267 N N . PRO A 1 169 ? -4.420 10.493 5.220 1.00 93.62 169 PRO A N 1
ATOM 1268 C CA . PRO A 1 169 ? -4.764 11.884 4.901 1.00 93.62 169 PRO A CA 1
ATOM 1269 C C . PRO A 1 169 ? -3.607 12.721 4.336 1.00 93.62 169 PRO A C 1
ATOM 1271 O O . PRO A 1 169 ? -3.868 13.671 3.598 1.00 93.62 169 PRO A O 1
ATOM 1274 N N . ARG A 1 170 ? -2.335 12.369 4.611 1.00 96.06 170 ARG A N 1
ATOM 1275 C CA . ARG A 1 170 ? -1.166 13.098 4.071 1.00 96.06 170 ARG A CA 1
ATOM 1276 C C . ARG A 1 170 ? -1.032 12.959 2.547 1.00 96.06 170 ARG A C 1
ATOM 1278 O O . ARG A 1 170 ? -0.213 13.639 1.941 1.00 96.06 170 ARG A O 1
ATOM 1285 N N . ILE A 1 171 ? -1.860 12.150 1.882 1.00 94.25 171 ILE A N 1
ATOM 1286 C CA . ILE A 1 171 ? -1.887 12.107 0.414 1.00 94.25 171 ILE A CA 1
ATOM 1287 C C . ILE A 1 171 ? -2.262 13.465 -0.207 1.00 94.25 171 ILE A C 1
ATOM 1289 O O . ILE A 1 171 ? -1.774 13.798 -1.283 1.00 94.25 171 ILE A O 1
ATOM 1293 N N . ALA A 1 172 ? -3.036 14.299 0.501 1.00 94.00 172 ALA A N 1
ATOM 1294 C CA . ALA A 1 172 ? -3.343 15.670 0.082 1.00 94.00 172 ALA A CA 1
ATOM 1295 C C . ALA A 1 172 ? -2.099 16.584 -0.001 1.00 94.00 172 ALA A C 1
ATOM 1297 O O . ALA A 1 172 ? -2.112 17.582 -0.716 1.00 94.00 172 ALA A O 1
ATOM 1298 N N . GLU A 1 173 ? -1.011 16.231 0.690 1.00 95.25 173 GLU A N 1
ATOM 1299 C CA . GLU A 1 173 ? 0.275 16.940 0.693 1.00 95.25 173 GLU A CA 1
ATOM 1300 C C . GLU A 1 173 ? 1.392 16.119 0.019 1.00 95.25 173 GLU A C 1
ATOM 1302 O O . GLU A 1 173 ? 2.571 16.292 0.325 1.00 95.25 173 GLU A O 1
ATOM 1307 N N . LEU A 1 174 ? 1.038 15.245 -0.937 1.00 95.12 174 LEU A N 1
ATOM 1308 C CA . LEU A 1 174 ? 1.952 14.318 -1.620 1.00 95.12 174 LEU A CA 1
ATOM 1309 C C . LEU A 1 174 ? 3.309 14.935 -2.003 1.00 95.12 174 LEU A C 1
ATOM 1311 O O . LEU A 1 174 ? 4.344 14.313 -1.783 1.00 95.12 174 LEU A O 1
ATOM 1315 N N . ALA A 1 175 ? 3.334 16.152 -2.555 1.00 95.12 175 ALA A N 1
ATOM 1316 C CA . ALA A 1 175 ? 4.579 16.816 -2.948 1.00 95.12 175 ALA A CA 1
ATOM 1317 C C . ALA A 1 175 ? 5.542 17.056 -1.765 1.00 95.12 175 ALA A C 1
ATOM 1319 O O . ALA A 1 175 ? 6.753 16.902 -1.931 1.00 95.12 175 ALA A O 1
ATOM 1320 N N . ALA A 1 176 ? 5.016 17.373 -0.576 1.00 96.38 176 ALA A N 1
ATOM 1321 C CA . ALA A 1 176 ? 5.799 17.527 0.648 1.00 96.38 176 ALA A CA 1
ATOM 1322 C C . ALA A 1 176 ? 6.321 16.170 1.141 1.00 96.38 176 ALA A C 1
ATOM 1324 O O . ALA A 1 176 ? 7.519 16.034 1.380 1.00 96.38 176 ALA A O 1
ATOM 1325 N N . CYS A 1 177 ? 5.474 15.134 1.175 1.00 97.31 177 CYS A N 1
ATOM 1326 C CA . CYS A 1 177 ? 5.896 13.766 1.499 1.00 97.31 177 CYS A CA 1
ATOM 1327 C C . CYS A 1 177 ? 6.994 13.248 0.550 1.00 97.31 177 CYS A C 1
ATOM 1329 O O . CYS A 1 177 ? 7.960 12.628 0.988 1.00 97.31 177 CYS A O 1
ATOM 1331 N N . LEU A 1 178 ? 6.896 13.531 -0.754 1.00 97.25 178 LEU A N 1
ATOM 1332 C CA . LEU A 1 178 ? 7.923 13.172 -1.739 1.00 97.25 178 LEU A CA 1
ATOM 1333 C C . LEU A 1 178 ? 9.243 13.938 -1.544 1.00 97.25 178 LEU A C 1
ATOM 1335 O O . LEU A 1 178 ? 10.296 13.429 -1.926 1.00 97.25 178 LEU A O 1
ATOM 1339 N N . ALA A 1 179 ? 9.206 15.154 -0.993 1.00 97.19 179 ALA A N 1
ATOM 1340 C CA . ALA A 1 179 ? 10.404 15.909 -0.631 1.00 97.19 179 ALA A CA 1
ATOM 1341 C C . ALA A 1 179 ? 11.040 15.371 0.663 1.00 97.19 179 ALA A C 1
ATOM 1343 O O . ALA A 1 179 ? 12.236 15.092 0.664 1.00 97.19 179 ALA A O 1
ATOM 1344 N N . GLU A 1 180 ? 10.232 15.130 1.701 1.00 96.06 180 GLU A N 1
ATOM 1345 C CA . GLU A 1 180 ? 10.639 14.530 2.982 1.00 96.06 180 GLU A CA 1
ATOM 1346 C C . GLU A 1 180 ? 11.372 13.194 2.762 1.00 96.06 180 GLU A C 1
ATOM 1348 O O . GLU A 1 180 ? 12.484 12.985 3.244 1.00 96.06 180 GLU A O 1
ATOM 1353 N N . VAL A 1 181 ? 10.794 12.312 1.941 1.00 95.62 181 VAL A N 1
ATOM 1354 C CA . VAL A 1 181 ? 11.378 10.999 1.626 1.00 95.62 181 VAL A CA 1
ATOM 1355 C C . VAL A 1 181 ? 12.681 11.103 0.843 1.00 95.62 181 VAL A C 1
ATOM 1357 O O . VAL A 1 181 ? 13.598 10.320 1.085 1.00 95.62 181 VAL A O 1
ATOM 1360 N N . ARG A 1 182 ? 12.789 12.068 -0.077 1.00 93.94 182 ARG A N 1
ATOM 1361 C CA . ARG A 1 182 ? 14.031 12.319 -0.819 1.00 93.94 182 ARG A CA 1
ATOM 1362 C C . ARG A 1 182 ? 15.143 12.765 0.124 1.00 93.94 182 ARG A C 1
ATOM 1364 O O . ARG A 1 182 ? 16.233 12.220 0.061 1.00 93.94 182 ARG A O 1
ATOM 1371 N N . GLU A 1 183 ? 14.850 13.689 1.037 1.00 92.31 183 GLU A N 1
ATOM 1372 C CA . GLU A 1 183 ? 15.822 14.172 2.020 1.00 92.31 183 GLU A CA 1
ATOM 1373 C C . GLU A 1 183 ? 16.318 13.044 2.941 1.00 92.31 183 GLU A C 1
ATOM 1375 O O . GLU A 1 183 ? 17.518 12.942 3.196 1.00 92.31 183 GLU A O 1
ATOM 1380 N N . VAL A 1 184 ? 15.426 12.163 3.412 1.00 90.62 184 VAL A N 1
ATOM 1381 C CA . VAL A 1 184 ? 15.824 10.999 4.225 1.00 90.62 184 VAL A CA 1
ATOM 1382 C C . VAL A 1 184 ? 16.631 9.992 3.399 1.00 90.62 184 VAL A C 1
ATOM 1384 O O . VAL A 1 184 ? 17.661 9.512 3.870 1.00 90.62 184 VAL A O 1
ATOM 1387 N N . HIS A 1 185 ? 16.209 9.694 2.167 1.00 90.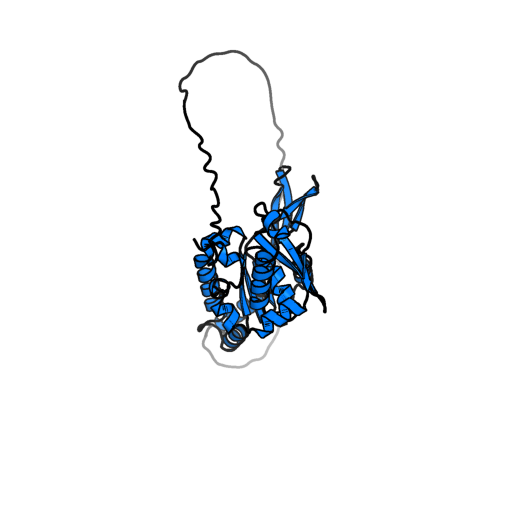62 185 HIS A N 1
ATOM 1388 C CA . HIS A 1 185 ? 16.934 8.804 1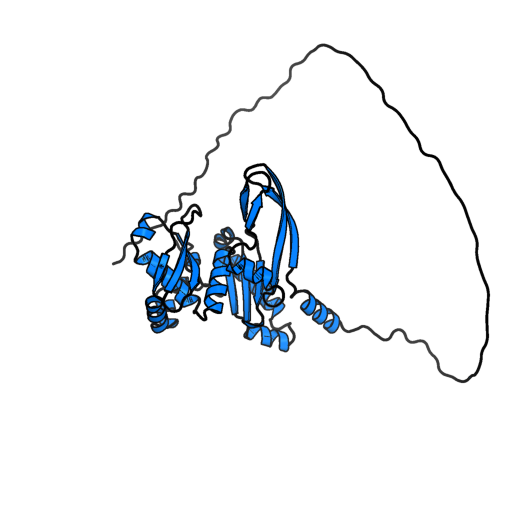.259 1.00 90.62 185 HIS A CA 1
ATOM 1389 C C . HIS A 1 185 ? 18.347 9.323 0.953 1.00 90.62 185 HIS A C 1
ATOM 1391 O O . HIS A 1 185 ? 19.312 8.569 1.046 1.00 90.62 185 HIS A O 1
ATOM 1397 N N . ASP A 1 186 ? 18.490 10.611 0.644 1.00 89.88 186 ASP A N 1
ATOM 1398 C CA . ASP A 1 186 ? 19.772 11.211 0.273 1.00 89.88 186 ASP A CA 1
ATOM 1399 C C . ASP A 1 186 ? 20.721 11.324 1.480 1.00 89.88 186 ASP A C 1
ATOM 1401 O O . ASP A 1 186 ? 21.930 11.170 1.323 1.00 89.88 186 ASP A O 1
ATOM 1405 N N . LYS A 1 187 ? 20.197 11.481 2.704 1.00 87.81 187 LYS A N 1
ATOM 1406 C CA . LYS A 1 187 ? 20.995 11.357 3.939 1.00 87.81 187 LYS A CA 1
ATOM 1407 C C . LYS A 1 187 ? 21.419 9.916 4.235 1.00 87.81 187 LYS A C 1
ATOM 1409 O O . LYS A 1 187 ? 22.509 9.705 4.758 1.00 87.81 187 LYS A O 1
ATOM 1414 N N . ALA A 1 188 ? 20.572 8.932 3.930 1.00 86.00 188 ALA A N 1
ATOM 1415 C CA . ALA A 1 188 ? 20.854 7.520 4.192 1.00 86.00 188 ALA A CA 1
ATOM 1416 C C . ALA A 1 188 ? 21.811 6.895 3.160 1.00 86.00 188 ALA A C 1
ATOM 1418 O O . ALA A 1 188 ? 22.675 6.103 3.528 1.00 86.00 188 ALA A O 1
ATOM 1419 N N . PHE A 1 189 ? 21.659 7.248 1.880 1.00 89.81 189 PHE A N 1
ATOM 1420 C CA . PHE A 1 189 ? 22.288 6.563 0.743 1.00 89.81 189 PHE A CA 1
ATOM 1421 C C . PHE A 1 189 ? 22.954 7.497 -0.283 1.00 89.81 189 PHE A C 1
ATOM 1423 O O . PHE A 1 189 ? 23.480 7.020 -1.291 1.00 89.81 189 PHE A O 1
ATOM 1430 N N . GLY A 1 190 ? 22.915 8.816 -0.074 1.00 89.12 190 GLY A N 1
ATOM 1431 C CA . GLY A 1 190 ? 23.501 9.803 -0.982 1.00 89.12 190 GLY A CA 1
ATOM 1432 C C . GLY A 1 190 ? 25.022 9.931 -0.863 1.00 89.12 190 GLY A C 1
ATOM 1433 O O . GLY A 1 190 ? 25.702 9.114 -0.247 1.00 89.12 190 GLY A O 1
ATOM 1434 N N . ALA A 1 191 ? 25.572 10.984 -1.471 1.00 90.75 191 ALA A N 1
ATOM 1435 C CA . ALA A 1 191 ? 27.013 11.129 -1.707 1.00 90.75 191 ALA A CA 1
ATOM 1436 C C . ALA A 1 191 ? 27.897 11.159 -0.441 1.00 90.75 191 ALA A C 1
ATOM 1438 O O . ALA A 1 191 ? 29.088 10.866 -0.537 1.00 90.75 191 ALA A O 1
ATOM 1439 N N . GLU A 1 192 ? 27.337 11.498 0.725 1.00 88.94 192 GLU A N 1
ATOM 1440 C CA . GLU A 1 192 ? 28.053 11.512 2.012 1.00 88.94 192 GLU A CA 1
ATOM 1441 C C . GLU A 1 192 ? 28.098 10.135 2.703 1.00 88.94 192 GLU A C 1
ATOM 1443 O O . GLU A 1 192 ? 28.891 9.931 3.624 1.00 88.94 192 GLU A O 1
ATOM 1448 N N . ALA A 1 193 ? 27.281 9.172 2.264 1.00 88.31 193 ALA A N 1
ATOM 1449 C CA . ALA A 1 193 ? 27.295 7.814 2.798 1.00 88.31 193 ALA A CA 1
ATOM 1450 C C . ALA A 1 193 ? 28.548 7.040 2.325 1.00 88.31 193 ALA A C 1
ATOM 1452 O O . ALA A 1 193 ? 29.059 7.311 1.233 1.00 88.31 193 ALA A O 1
ATOM 1453 N N . PRO A 1 194 ? 29.045 6.043 3.086 1.00 91.31 194 PRO A N 1
ATOM 1454 C CA . PRO A 1 194 ? 30.125 5.166 2.627 1.00 91.31 194 PRO A CA 1
ATOM 1455 C C . PRO A 1 194 ? 29.791 4.472 1.291 1.00 91.31 194 PRO A C 1
ATOM 1457 O O . PRO A 1 194 ? 28.612 4.190 1.046 1.00 91.31 194 PRO A O 1
ATOM 1460 N N . PRO A 1 195 ? 30.779 4.153 0.429 1.00 91.75 195 PRO A N 1
ATOM 1461 C CA . PRO A 1 195 ? 30.533 3.569 -0.894 1.00 91.75 195 PRO A CA 1
ATOM 1462 C C . PRO A 1 195 ? 29.663 2.304 -0.881 1.00 91.75 195 PRO A C 1
ATOM 1464 O O . PRO A 1 195 ? 28.852 2.106 -1.783 1.00 91.75 195 PRO A O 1
ATOM 1467 N N . GLU A 1 196 ? 29.787 1.476 0.155 1.00 88.50 196 GLU A N 1
ATOM 1468 C CA . GLU A 1 196 ? 29.003 0.256 0.364 1.00 88.50 196 GLU A CA 1
ATOM 1469 C C . GLU A 1 196 ? 27.522 0.569 0.630 1.00 88.50 196 GLU A C 1
ATOM 1471 O O . GLU A 1 196 ? 26.633 -0.124 0.138 1.00 88.50 196 GLU A O 1
ATOM 1476 N N . ILE A 1 197 ? 27.250 1.652 1.363 1.00 87.69 197 ILE A N 1
ATOM 1477 C CA . ILE A 1 197 ? 25.898 2.126 1.675 1.00 87.69 197 ILE A CA 1
ATOM 1478 C C . ILE A 1 197 ? 25.277 2.821 0.453 1.00 87.69 197 ILE A C 1
ATOM 1480 O O . ILE A 1 197 ? 24.114 2.580 0.136 1.00 87.69 197 ILE A O 1
ATOM 1484 N N . GLN A 1 198 ? 26.059 3.594 -0.310 1.00 90.38 198 GLN A N 1
ATOM 1485 C CA . GLN A 1 198 ? 25.614 4.128 -1.606 1.00 90.38 198 GLN A CA 1
ATOM 1486 C C . GLN A 1 198 ? 25.290 3.013 -2.610 1.00 90.38 198 GLN A C 1
ATOM 1488 O O . GLN A 1 198 ? 24.350 3.132 -3.397 1.00 90.38 198 GLN A O 1
ATOM 1493 N N . ALA A 1 199 ? 26.081 1.934 -2.620 1.00 88.94 199 ALA A N 1
ATOM 1494 C CA . ALA A 1 199 ? 25.818 0.764 -3.449 1.00 88.94 199 ALA A CA 1
ATOM 1495 C C . ALA A 1 199 ? 24.519 0.070 -3.022 1.00 88.94 199 ALA A C 1
ATOM 1497 O O . ALA A 1 199 ? 23.673 -0.177 -3.878 1.00 88.94 199 ALA A O 1
ATOM 1498 N N . LEU A 1 200 ? 24.314 -0.147 -1.716 1.00 87.81 200 LEU A N 1
ATOM 1499 C CA . LEU A 1 200 ? 23.057 -0.674 -1.180 1.00 87.81 200 LEU A CA 1
ATOM 1500 C C . LEU A 1 200 ? 21.853 0.158 -1.646 1.00 87.81 200 LEU A C 1
ATOM 1502 O O . LEU A 1 200 ? 20.931 -0.402 -2.231 1.00 87.81 200 LEU A O 1
ATOM 1506 N N . GLY A 1 201 ? 21.887 1.484 -1.481 1.00 87.31 201 GLY A N 1
ATOM 1507 C CA . GLY A 1 201 ? 20.794 2.374 -1.894 1.00 87.31 201 GLY A CA 1
ATOM 1508 C C . GLY A 1 201 ? 20.397 2.244 -3.370 1.00 87.31 201 GLY A C 1
ATOM 1509 O O . GLY A 1 201 ? 19.213 2.269 -3.690 1.00 87.31 201 GLY A O 1
ATOM 1510 N N . LYS A 1 202 ? 21.359 2.004 -4.273 1.00 89.19 202 LYS A N 1
ATOM 1511 C CA . LYS A 1 202 ? 21.096 1.772 -5.712 1.00 89.19 202 LYS A CA 1
ATOM 1512 C C . LYS A 1 202 ? 20.351 0.464 -5.998 1.00 89.19 202 LYS A C 1
ATOM 1514 O O . LYS A 1 202 ? 19.770 0.329 -7.072 1.00 89.19 202 LYS A O 1
ATOM 1519 N N . HIS A 1 203 ? 20.375 -0.486 -5.065 1.00 89.25 203 HIS A N 1
ATOM 1520 C CA . HIS A 1 203 ? 19.619 -1.736 -5.131 1.00 89.25 203 HIS A CA 1
ATOM 1521 C C . HIS A 1 203 ? 18.280 -1.667 -4.377 1.00 89.25 203 HIS A C 1
ATOM 1523 O O . HIS A 1 203 ? 17.477 -2.590 -4.499 1.00 89.25 203 HIS A O 1
ATOM 1529 N N . MET A 1 204 ? 18.005 -0.580 -3.644 1.00 92.19 204 MET A N 1
ATOM 1530 C CA . MET A 1 204 ? 16.743 -0.395 -2.931 1.00 92.19 204 MET A CA 1
ATOM 1531 C C . MET A 1 204 ? 15.659 0.195 -3.843 1.00 92.19 204 MET A C 1
ATOM 1533 O O . MET A 1 204 ? 15.765 1.308 -4.359 1.00 92.19 204 MET A O 1
ATOM 1537 N N . MET A 1 205 ? 14.540 -0.511 -3.966 1.00 94.94 205 MET A N 1
ATOM 1538 C CA . MET A 1 205 ? 13.287 0.033 -4.462 1.00 94.94 205 MET A CA 1
ATOM 1539 C C . MET A 1 205 ? 12.693 0.996 -3.426 1.00 94.94 205 MET A C 1
ATOM 1541 O O . MET A 1 205 ? 12.095 0.586 -2.429 1.00 94.94 205 MET A O 1
ATOM 1545 N N . LEU A 1 206 ? 12.822 2.295 -3.698 1.00 96.50 206 LEU A N 1
ATOM 1546 C CA . LEU A 1 206 ? 12.136 3.349 -2.958 1.00 96.50 206 LEU A CA 1
ATOM 1547 C C . LEU A 1 206 ? 10.644 3.390 -3.343 1.00 96.50 206 LEU A C 1
ATOM 1549 O O . LEU A 1 206 ? 10.304 3.474 -4.531 1.00 96.50 206 LEU A O 1
ATOM 1553 N N . ARG A 1 207 ? 9.745 3.376 -2.349 1.00 98.06 207 ARG A N 1
ATOM 1554 C CA . ARG A 1 207 ? 8.308 3.657 -2.543 1.00 98.06 207 ARG A CA 1
ATOM 1555 C C . ARG A 1 207 ? 7.738 4.583 -1.476 1.00 98.06 207 ARG A C 1
ATOM 1557 O O . ARG A 1 207 ? 8.211 4.611 -0.344 1.00 98.06 207 ARG A O 1
ATOM 1564 N N . VAL A 1 208 ? 6.682 5.305 -1.849 1.00 98.38 208 VAL A N 1
ATOM 1565 C CA . VAL A 1 208 ? 5.880 6.143 -0.948 1.00 98.38 208 VAL A CA 1
ATOM 1566 C C . VAL A 1 208 ? 4.424 5.690 -0.977 1.00 98.38 208 VAL A C 1
ATOM 1568 O O . VAL A 1 208 ? 3.792 5.667 -2.035 1.00 98.38 208 VAL A O 1
ATOM 1571 N N . CYS A 1 209 ? 3.907 5.331 0.194 1.00 98.31 209 CYS A N 1
ATOM 1572 C CA . CYS A 1 209 ? 2.574 4.786 0.433 1.00 98.31 209 CYS A CA 1
ATOM 1573 C C . CYS A 1 209 ? 1.796 5.663 1.429 1.00 98.31 209 CYS A C 1
ATOM 1575 O O . CYS A 1 209 ? 2.399 6.351 2.252 1.00 98.31 209 CYS A O 1
ATOM 1577 N N . PHE A 1 210 ? 0.466 5.606 1.379 1.00 97.31 210 PHE A N 1
ATOM 1578 C CA . PHE A 1 210 ? -0.449 6.337 2.254 1.00 97.31 210 PHE A CA 1
ATOM 1579 C C . PHE A 1 210 ? -1.463 5.366 2.866 1.00 97.31 210 PHE A C 1
ATOM 1581 O O . PHE A 1 210 ? -2.372 4.888 2.187 1.00 97.31 210 PHE A O 1
ATOM 1588 N N . GLY A 1 211 ? -1.300 5.088 4.156 1.00 96.50 211 GLY A N 1
ATOM 1589 C CA . GLY A 1 211 ? -2.013 4.050 4.889 1.00 96.50 211 GLY A CA 1
ATOM 1590 C C . GLY A 1 211 ? -1.386 2.659 4.731 1.00 96.50 211 GLY A C 1
ATOM 1591 O O . GLY A 1 211 ? -0.823 2.307 3.689 1.00 96.50 211 GLY A O 1
ATOM 1592 N N . LEU A 1 212 ? -1.516 1.843 5.782 1.00 96.75 212 LEU A N 1
ATOM 1593 C CA . LEU A 1 212 ? -0.933 0.496 5.835 1.00 96.75 212 LEU A CA 1
ATOM 1594 C C . LEU A 1 212 ? -1.483 -0.451 4.765 1.00 96.75 212 LEU A C 1
ATOM 1596 O O . LEU A 1 212 ? -0.763 -1.351 4.348 1.00 96.75 212 LEU A O 1
ATOM 1600 N N . ASP A 1 213 ? -2.712 -0.243 4.287 1.00 95.81 213 ASP A N 1
ATOM 1601 C CA . ASP A 1 213 ? -3.283 -1.041 3.200 1.00 95.81 213 ASP A CA 1
ATOM 1602 C C . ASP A 1 213 ? -2.527 -0.824 1.873 1.00 95.81 213 ASP A C 1
ATOM 1604 O O . ASP A 1 213 ? -2.198 -1.798 1.201 1.00 95.81 213 ASP A O 1
ATOM 1608 N N . GLN A 1 214 ? -2.110 0.409 1.543 1.00 97.31 214 GLN A N 1
ATOM 1609 C CA . GLN A 1 214 ? -1.269 0.640 0.361 1.00 97.31 214 GLN A CA 1
ATOM 1610 C C . GLN A 1 214 ? 0.136 0.040 0.534 1.00 97.31 214 GLN A C 1
ATOM 1612 O O . GLN A 1 214 ? 0.683 -0.521 -0.414 1.00 97.31 214 GLN A O 1
ATOM 1617 N N . LEU A 1 215 ? 0.727 0.129 1.732 1.00 98.25 215 LEU A N 1
ATOM 1618 C CA . LEU A 1 215 ? 2.016 -0.512 2.017 1.00 98.25 215 LEU A CA 1
ATOM 1619 C C . LEU A 1 215 ? 1.922 -2.039 1.846 1.00 98.25 215 LEU A C 1
ATOM 1621 O O . LEU A 1 215 ? 2.737 -2.642 1.148 1.00 98.25 215 LEU A O 1
ATOM 1625 N N . ARG A 1 216 ? 0.902 -2.648 2.456 1.0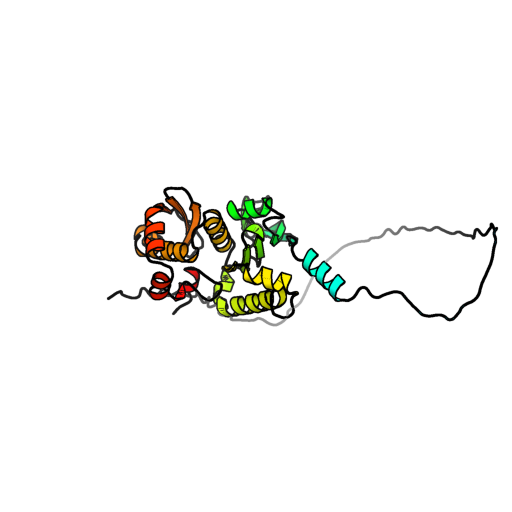0 97.94 216 ARG A N 1
ATOM 1626 C CA . ARG A 1 216 ? 0.594 -4.080 2.397 1.00 97.94 216 ARG A CA 1
ATOM 1627 C C . ARG A 1 216 ? 0.432 -4.563 0.956 1.00 97.94 216 ARG A C 1
ATOM 1629 O O . ARG A 1 216 ? 1.033 -5.571 0.593 1.00 97.94 216 ARG A O 1
ATOM 1636 N N . ASP A 1 217 ? -0.294 -3.818 0.126 1.00 97.19 217 ASP A N 1
ATOM 1637 C CA . ASP A 1 217 ? -0.449 -4.100 -1.303 1.00 97.19 217 ASP A CA 1
ATOM 1638 C C . ASP A 1 217 ? 0.891 -4.204 -2.040 1.00 97.19 217 ASP A C 1
ATOM 1640 O O . ASP A 1 217 ? 1.080 -5.124 -2.836 1.00 97.19 217 ASP A O 1
ATOM 1644 N N . LYS A 1 218 ? 1.842 -3.298 -1.765 1.00 97.88 218 LYS A N 1
ATOM 1645 C CA . LYS A 1 218 ? 3.175 -3.329 -2.390 1.00 97.88 218 LYS A CA 1
ATOM 1646 C C . LYS A 1 218 ? 3.988 -4.545 -1.955 1.00 97.88 218 LYS A C 1
ATOM 1648 O O . LYS A 1 218 ? 4.625 -5.167 -2.802 1.00 97.88 218 LYS A O 1
ATOM 1653 N N . VAL A 1 219 ? 3.932 -4.913 -0.674 1.00 98.06 219 VAL A N 1
ATOM 1654 C CA . VAL A 1 219 ? 4.644 -6.097 -0.167 1.00 98.06 219 VAL A CA 1
ATOM 1655 C C . VAL A 1 219 ? 4.037 -7.387 -0.733 1.00 98.06 219 VAL A C 1
ATOM 1657 O O . VAL A 1 219 ? 4.787 -8.235 -1.204 1.00 98.06 219 VAL A O 1
ATOM 1660 N N . ILE A 1 220 ? 2.705 -7.517 -0.794 1.00 98.12 220 ILE A N 1
ATOM 1661 C CA . ILE A 1 220 ? 2.036 -8.694 -1.390 1.00 98.12 220 ILE A CA 1
ATOM 1662 C C . ILE A 1 220 ? 2.326 -8.800 -2.892 1.00 98.12 220 ILE A C 1
ATOM 1664 O O . ILE A 1 220 ? 2.580 -9.899 -3.389 1.00 98.12 220 ILE A O 1
ATOM 1668 N N . ALA A 1 221 ? 2.309 -7.676 -3.615 1.00 97.88 221 ALA A N 1
ATOM 1669 C CA . ALA A 1 221 ? 2.637 -7.643 -5.036 1.00 97.88 221 ALA A CA 1
ATOM 1670 C C . ALA A 1 221 ? 4.056 -8.171 -5.295 1.00 97.88 221 ALA A C 1
ATOM 1672 O O . ALA A 1 221 ? 4.230 -9.076 -6.109 1.00 97.88 221 ALA A O 1
ATOM 1673 N N . ASP A 1 222 ? 5.055 -7.666 -4.567 1.00 96.88 222 ASP A N 1
ATOM 1674 C CA . ASP A 1 222 ? 6.448 -8.100 -4.705 1.00 96.88 222 ASP A CA 1
ATOM 1675 C C . ASP A 1 222 ? 6.680 -9.539 -4.219 1.00 96.88 222 ASP A C 1
ATOM 1677 O O . ASP A 1 222 ? 7.366 -10.321 -4.888 1.00 96.88 222 ASP A O 1
ATOM 1681 N N . ASP A 1 223 ? 6.059 -9.944 -3.104 1.00 95.94 223 ASP A N 1
ATOM 1682 C CA . ASP A 1 223 ? 6.134 -11.326 -2.626 1.00 95.94 223 ASP A CA 1
ATOM 1683 C C . ASP A 1 223 ? 5.615 -12.309 -3.700 1.00 95.94 223 ASP A C 1
ATOM 1685 O O . ASP A 1 223 ? 6.216 -13.369 -3.896 1.00 95.94 223 ASP A O 1
ATOM 1689 N N . ALA A 1 224 ? 4.606 -11.902 -4.484 1.00 97.19 224 ALA A N 1
ATOM 1690 C CA . ALA A 1 224 ? 4.074 -12.619 -5.647 1.00 97.19 224 ALA A CA 1
ATOM 1691 C C . ALA A 1 224 ? 4.791 -12.337 -6.995 1.00 97.19 224 ALA A C 1
ATOM 1693 O O . ALA A 1 224 ? 4.393 -12.890 -8.025 1.00 97.19 224 ALA A O 1
ATOM 1694 N N . ARG A 1 225 ? 5.855 -11.518 -7.009 1.00 96.31 225 ARG A N 1
ATOM 1695 C CA . ARG A 1 225 ? 6.608 -11.059 -8.201 1.00 96.31 225 ARG A CA 1
ATOM 1696 C C . ARG A 1 225 ? 5.751 -10.344 -9.259 1.00 96.31 225 ARG A C 1
ATOM 1698 O O . ARG A 1 225 ? 5.968 -10.499 -10.461 1.00 96.31 225 ARG A O 1
ATOM 1705 N N . LEU A 1 226 ? 4.780 -9.556 -8.810 1.00 98.06 226 LEU A N 1
ATOM 1706 C CA . LEU A 1 226 ? 3.968 -8.672 -9.640 1.00 98.06 226 LEU A CA 1
ATOM 1707 C C . LEU A 1 226 ? 4.603 -7.275 -9.716 1.00 98.06 226 LEU A C 1
ATOM 1709 O O . LEU A 1 226 ? 5.126 -6.757 -8.732 1.00 98.06 226 LEU A O 1
ATOM 1713 N N . SER A 1 227 ? 4.516 -6.642 -10.884 1.00 97.75 227 SER A N 1
ATOM 1714 C CA . SER A 1 227 ? 4.883 -5.240 -11.073 1.00 97.75 227 SER A CA 1
ATOM 1715 C C . SER A 1 227 ? 3.848 -4.352 -10.399 1.00 97.75 227 SER A C 1
ATOM 1717 O O . SER A 1 227 ? 2.654 -4.410 -10.706 1.00 97.75 227 SER A O 1
ATOM 1719 N N . ASP A 1 228 ? 4.314 -3.489 -9.503 1.00 96.88 228 ASP A N 1
ATOM 1720 C CA . ASP A 1 228 ? 3.449 -2.606 -8.736 1.00 96.88 228 ASP A CA 1
ATOM 1721 C C . ASP A 1 228 ? 2.828 -1.479 -9.578 1.00 96.88 228 ASP A C 1
ATOM 1723 O O . ASP A 1 228 ? 1.845 -0.887 -9.146 1.00 96.88 228 ASP A O 1
ATOM 1727 N N . LEU A 1 229 ? 3.357 -1.213 -10.778 1.00 98.00 229 LEU A N 1
ATOM 1728 C CA . LEU A 1 229 ? 2.735 -0.353 -11.789 1.00 98.00 229 LEU A CA 1
ATOM 1729 C C . LEU A 1 229 ? 1.599 -1.080 -12.524 1.00 98.00 229 LEU A C 1
ATOM 1731 O O . LEU A 1 229 ? 0.513 -0.528 -12.676 1.00 98.00 229 LEU A O 1
ATOM 1735 N N . VAL A 1 230 ? 1.835 -2.325 -12.959 1.00 98.56 230 VAL A N 1
ATOM 1736 C CA . VAL A 1 230 ? 0.822 -3.133 -13.669 1.00 98.56 230 VAL A CA 1
ATOM 1737 C C . VAL A 1 230 ? -0.360 -3.440 -12.748 1.00 98.56 230 VAL A C 1
ATOM 1739 O O . VAL A 1 230 ? -1.507 -3.406 -13.186 1.00 98.56 230 VAL A O 1
ATOM 1742 N N . LEU A 1 231 ? -0.100 -3.670 -11.458 1.00 98.50 231 LEU A N 1
ATOM 1743 C CA . LEU A 1 231 ? -1.145 -3.853 -10.454 1.00 98.50 231 LEU A CA 1
ATOM 1744 C C . LEU A 1 231 ? -2.042 -2.613 -10.306 1.00 98.50 231 LEU A C 1
ATOM 1746 O O . LEU A 1 231 ? -3.252 -2.753 -10.164 1.00 98.50 231 LEU A O 1
ATOM 1750 N N . GLU A 1 232 ? -1.484 -1.403 -10.338 1.00 98.19 232 GLU A N 1
ATOM 1751 C CA . GLU A 1 232 ? -2.282 -0.178 -10.193 1.00 98.19 232 GLU A CA 1
ATOM 1752 C C . GLU A 1 232 ? -3.062 0.145 -11.481 1.00 98.19 232 GLU A C 1
ATOM 1754 O O . GLU A 1 232 ? -4.210 0.578 -11.393 1.00 98.19 232 GLU A O 1
ATOM 1759 N N . GLU A 1 233 ? -2.518 -0.177 -12.663 1.00 97.94 233 GLU A N 1
ATOM 1760 C CA . GLU A 1 233 ? -3.282 -0.165 -13.922 1.00 97.94 233 GLU A CA 1
ATOM 1761 C C . GLU A 1 233 ? -4.448 -1.165 -13.886 1.00 97.94 233 GLU A C 1
ATOM 1763 O O . GLU A 1 233 ? -5.568 -0.814 -14.252 1.00 97.94 233 GLU A O 1
ATOM 1768 N N . LEU A 1 234 ? -4.222 -2.384 -13.380 1.00 98.12 234 LEU A N 1
ATOM 1769 C CA . LEU A 1 234 ? -5.271 -3.394 -13.218 1.00 98.12 234 LEU A CA 1
ATOM 1770 C C . LEU A 1 234 ? -6.417 -2.875 -12.346 1.00 98.12 234 LEU A C 1
ATOM 1772 O O . LEU A 1 234 ? -7.580 -3.044 -12.703 1.00 98.12 234 LEU A O 1
ATOM 1776 N N . LYS A 1 235 ? -6.110 -2.205 -11.230 1.00 97.38 235 LYS A N 1
ATOM 1777 C CA . LYS A 1 235 ? -7.138 -1.593 -10.375 1.00 97.38 235 LYS A CA 1
ATOM 1778 C C . LYS A 1 235 ? -7.931 -0.519 -11.124 1.00 97.38 235 LYS A C 1
ATOM 1780 O O . LYS A 1 235 ? -9.156 -0.484 -11.007 1.00 97.38 235 LYS A O 1
ATOM 1785 N N . CYS A 1 236 ? -7.266 0.319 -11.924 1.00 95.88 236 CYS A N 1
ATOM 1786 C CA . CYS A 1 236 ? -7.932 1.312 -12.770 1.00 95.88 236 CYS A CA 1
ATOM 1787 C C . CYS A 1 236 ? -8.847 0.678 -13.829 1.00 95.88 236 CYS A C 1
ATOM 1789 O O . CYS A 1 236 ? -9.965 1.154 -14.016 1.00 95.88 236 CYS A O 1
ATOM 1791 N N . GLU A 1 237 ? -8.414 -0.392 -14.499 1.00 95.44 237 GLU A N 1
ATOM 1792 C CA . GLU A 1 237 ? -9.227 -1.131 -15.475 1.00 95.44 237 GLU A CA 1
ATOM 1793 C C . GLU A 1 237 ? -10.430 -1.819 -14.812 1.00 95.44 237 GLU A C 1
ATOM 1795 O O . GLU A 1 237 ? -11.552 -1.721 -15.310 1.00 95.44 237 GLU A O 1
ATOM 1800 N N . VAL A 1 238 ? -10.246 -2.446 -13.647 1.00 95.62 238 VAL A N 1
ATOM 1801 C CA . VAL A 1 238 ? -11.323 -3.111 -12.892 1.00 95.62 238 VAL A CA 1
ATOM 1802 C C . VAL A 1 238 ? -12.373 -2.102 -12.412 1.00 95.62 238 VAL A C 1
ATOM 1804 O O . VAL A 1 238 ? -13.560 -2.312 -12.645 1.00 95.62 238 VAL A O 1
ATOM 1807 N N . LEU A 1 239 ? -11.972 -0.974 -11.815 1.00 93.19 239 LEU A N 1
ATOM 1808 C CA . LEU A 1 239 ? -12.908 0.093 -11.413 1.00 93.19 239 LEU A CA 1
ATOM 1809 C C . LEU A 1 239 ? -13.516 0.834 -12.617 1.00 93.19 239 LEU A C 1
ATOM 1811 O O . LEU A 1 239 ? -14.627 1.360 -12.543 1.00 93.19 239 LEU A O 1
ATOM 1815 N N . GLY A 1 240 ? -12.797 0.877 -13.740 1.00 92.25 240 GLY A N 1
ATOM 1816 C CA . GLY A 1 240 ? -13.263 1.471 -14.988 1.00 92.25 240 GLY A CA 1
ATOM 1817 C C . GLY A 1 240 ? -14.337 0.640 -15.690 1.00 92.25 240 GLY A C 1
ATOM 1818 O O . GLY A 1 240 ? -15.267 1.224 -16.246 1.00 92.25 240 GLY A O 1
ATOM 1819 N N . SER A 1 241 ? -14.232 -0.691 -15.636 1.00 92.56 241 SER A N 1
ATOM 1820 C CA . SER A 1 241 ? -15.066 -1.641 -16.392 1.00 92.56 241 SER A CA 1
ATOM 1821 C C . SER A 1 241 ? -16.248 -2.231 -15.615 1.00 92.56 241 SER A C 1
ATOM 1823 O O . SER A 1 241 ? -17.161 -2.775 -16.234 1.00 92.56 241 SER A O 1
ATOM 1825 N N . ARG A 1 242 ? -16.262 -2.129 -14.279 1.00 92.38 242 ARG A N 1
ATOM 1826 C CA . ARG A 1 242 ? -17.268 -2.776 -13.424 1.00 92.38 242 ARG A CA 1
ATOM 1827 C C . ARG A 1 242 ? -18.336 -1.822 -12.897 1.00 92.38 242 ARG A C 1
ATOM 1829 O O . ARG A 1 242 ? -18.100 -1.036 -11.978 1.00 92.38 242 ARG A O 1
ATOM 1836 N N . ASP A 1 243 ? -19.545 -1.947 -13.436 1.00 92.06 243 ASP A N 1
ATOM 1837 C CA . ASP A 1 243 ? -20.686 -1.124 -13.025 1.00 92.06 243 ASP A CA 1
ATOM 1838 C C . ASP A 1 243 ? -21.201 -1.442 -11.613 1.00 92.06 243 ASP A C 1
ATOM 1840 O O . ASP A 1 243 ? -21.731 -0.550 -10.953 1.00 92.06 243 ASP A O 1
ATOM 1844 N N . ASP A 1 244 ? -20.983 -2.655 -11.095 1.00 90.94 244 ASP A N 1
ATOM 1845 C CA . ASP A 1 244 ? -21.308 -3.002 -9.706 1.00 90.94 244 ASP A CA 1
ATOM 1846 C C . ASP A 1 244 ? -20.417 -2.246 -8.705 1.00 90.94 244 ASP A C 1
ATOM 1848 O O . ASP A 1 244 ? -20.911 -1.688 -7.724 1.00 90.94 244 ASP A O 1
ATOM 1852 N N . LEU A 1 245 ? -19.118 -2.124 -8.997 1.00 91.50 245 LEU A N 1
ATOM 1853 C CA . LEU A 1 245 ? -18.188 -1.337 -8.178 1.00 91.50 245 LEU A CA 1
ATOM 1854 C C . LEU A 1 245 ? -18.456 0.167 -8.298 1.00 91.50 245 LEU A C 1
ATOM 1856 O O . LEU A 1 245 ? -18.353 0.894 -7.308 1.00 91.50 245 LEU A O 1
ATOM 1860 N N . ARG A 1 246 ? -18.862 0.625 -9.489 1.00 89.44 246 ARG A N 1
ATOM 1861 C CA . ARG A 1 246 ? -19.304 2.007 -9.720 1.00 89.44 246 ARG A CA 1
ATOM 1862 C C . ARG A 1 246 ? -20.566 2.340 -8.925 1.00 89.44 246 ARG A C 1
ATOM 1864 O O . ARG A 1 246 ? -20.620 3.399 -8.309 1.00 89.44 246 ARG A O 1
ATOM 1871 N N . ALA A 1 247 ? -21.556 1.445 -8.905 1.00 89.38 247 ALA A N 1
ATOM 1872 C CA . ALA A 1 247 ? -22.791 1.620 -8.140 1.00 89.38 247 ALA A CA 1
ATOM 1873 C C . ALA A 1 247 ? -22.528 1.690 -6.625 1.00 89.38 247 ALA A C 1
ATOM 1875 O O . ALA A 1 247 ? -23.156 2.481 -5.926 1.00 89.38 247 ALA A O 1
ATOM 1876 N N . LEU A 1 248 ? -21.547 0.926 -6.134 1.00 87.88 248 LEU A N 1
ATOM 1877 C CA . LEU A 1 248 ? -21.072 0.969 -4.747 1.00 87.88 248 LEU A CA 1
ATOM 1878 C C . LEU A 1 248 ? -20.100 2.131 -4.450 1.00 87.88 248 LEU A C 1
ATOM 1880 O O . LEU A 1 248 ? -19.608 2.233 -3.330 1.00 87.88 248 LEU A O 1
ATOM 1884 N N . SER A 1 249 ? -19.820 3.009 -5.422 1.00 89.38 249 SER A N 1
ATOM 1885 C CA . SER A 1 249 ? -18.876 4.134 -5.299 1.00 89.38 249 SER A CA 1
ATOM 1886 C C . SER A 1 249 ? -17.482 3.737 -4.783 1.00 89.38 249 SER A C 1
ATOM 1888 O O . SER A 1 249 ? -16.862 4.491 -4.035 1.00 89.38 249 SER A O 1
ATOM 1890 N N . VAL A 1 250 ? -16.976 2.558 -5.166 1.00 91.12 250 VAL A N 1
ATOM 1891 C CA . VAL A 1 250 ? -15.659 2.068 -4.721 1.00 91.12 250 VAL A CA 1
ATOM 1892 C C . VAL A 1 250 ? -14.547 3.006 -5.206 1.00 91.12 250 VAL A C 1
ATOM 1894 O O . VAL A 1 250 ? -14.418 3.260 -6.404 1.00 91.12 250 VAL A O 1
ATOM 1897 N N . ILE A 1 251 ? -13.724 3.494 -4.273 1.00 89.44 251 ILE A N 1
ATOM 1898 C CA . ILE A 1 251 ? -12.615 4.429 -4.526 1.00 89.44 251 ILE A CA 1
ATOM 1899 C C . ILE A 1 251 ? -11.237 3.759 -4.536 1.00 89.44 251 ILE A C 1
ATOM 1901 O O . ILE A 1 251 ? -10.294 4.332 -5.081 1.00 89.44 251 ILE A O 1
ATOM 1905 N N . ALA A 1 252 ? -11.095 2.570 -3.943 1.00 92.62 252 ALA A N 1
ATOM 1906 C CA . ALA A 1 252 ? -9.843 1.819 -3.943 1.00 92.62 252 ALA A CA 1
ATOM 1907 C C . ALA A 1 252 ? -10.066 0.299 -3.926 1.00 92.62 252 ALA A C 1
ATOM 1909 O O . ALA A 1 252 ? -11.108 -0.205 -3.502 1.00 92.62 252 ALA A O 1
ATOM 1910 N N . LEU A 1 253 ? -9.045 -0.417 -4.396 1.00 96.19 253 LEU A N 1
ATOM 1911 C CA . LEU A 1 253 ? -8.932 -1.872 -4.372 1.00 96.19 253 LEU A CA 1
ATOM 1912 C C . LEU A 1 253 ? -7.610 -2.239 -3.691 1.00 96.19 253 LEU A C 1
ATOM 1914 O O . LEU A 1 253 ? -6.545 -1.825 -4.154 1.00 96.19 253 LEU A O 1
ATOM 1918 N N . TRP A 1 254 ? -7.692 -3.020 -2.619 1.00 96.00 254 TRP A N 1
ATOM 1919 C CA . TRP A 1 254 ? -6.568 -3.468 -1.799 1.00 96.00 254 TRP A CA 1
ATOM 1920 C C . TRP A 1 254 ? -6.305 -4.951 -2.040 1.00 96.00 254 TRP A C 1
ATOM 1922 O O . TRP A 1 254 ? -7.160 -5.784 -1.739 1.00 96.00 254 TRP A O 1
ATOM 1932 N N . LEU A 1 255 ? -5.150 -5.293 -2.604 1.00 97.75 255 LEU A N 1
ATOM 1933 C CA . LEU A 1 255 ? -4.749 -6.664 -2.908 1.00 97.75 255 LEU A CA 1
ATOM 1934 C C . LEU A 1 255 ? -4.634 -7.482 -1.613 1.00 97.75 255 LEU A C 1
ATOM 1936 O O . LEU A 1 255 ? -3.723 -7.288 -0.811 1.00 97.75 255 LEU A O 1
ATOM 1940 N N . VAL A 1 256 ? -5.541 -8.433 -1.393 1.00 95.50 256 VAL A N 1
ATOM 1941 C CA . VAL A 1 256 ? -5.520 -9.298 -0.203 1.00 95.50 256 VAL A CA 1
ATOM 1942 C C . VAL A 1 256 ? -4.829 -10.630 -0.425 1.00 95.50 256 VAL A C 1
ATOM 1944 O O . VAL A 1 256 ? -4.217 -11.127 0.520 1.00 95.50 256 VAL A O 1
ATOM 1947 N N . ARG A 1 257 ? -4.891 -11.185 -1.640 1.00 95.75 257 ARG A N 1
ATOM 1948 C CA . ARG A 1 257 ? -4.316 -12.492 -1.975 1.00 95.75 257 ARG A CA 1
ATOM 1949 C C . ARG A 1 257 ? -3.975 -12.584 -3.463 1.00 95.75 257 ARG A C 1
ATOM 1951 O O . ARG A 1 257 ? -4.686 -12.041 -4.304 1.00 95.75 257 ARG A O 1
ATOM 1958 N N . VAL A 1 258 ? -2.910 -13.319 -3.777 1.00 97.81 258 VAL A N 1
ATOM 1959 C CA . VAL A 1 258 ? -2.560 -13.745 -5.140 1.00 97.81 258 VAL A CA 1
ATOM 1960 C C . VAL A 1 258 ? -2.536 -15.270 -5.167 1.00 97.81 258 VAL A C 1
ATOM 1962 O O . VAL A 1 258 ? -1.994 -15.904 -4.262 1.00 97.81 258 VAL A O 1
ATOM 1965 N N . THR A 1 259 ? -3.126 -15.857 -6.200 1.00 97.00 259 THR A N 1
ATOM 1966 C CA . THR A 1 259 ? -3.097 -17.290 -6.511 1.00 97.00 259 THR A CA 1
ATOM 1967 C C . THR A 1 259 ? -2.547 -17.480 -7.935 1.00 97.00 259 THR A C 1
ATOM 1969 O O . THR A 1 259 ? -2.312 -16.487 -8.632 1.00 97.00 259 THR A O 1
ATOM 1972 N N . PRO A 1 260 ? -2.308 -18.720 -8.405 1.00 96.69 260 PRO A N 1
ATOM 1973 C CA . PRO A 1 260 ? -1.909 -18.955 -9.793 1.00 96.69 260 PRO A CA 1
ATOM 1974 C C . PRO A 1 260 ? -2.911 -18.403 -10.818 1.00 96.69 260 PRO A C 1
ATOM 1976 O O . PRO A 1 260 ? -2.493 -17.890 -11.849 1.00 96.69 260 PRO A O 1
ATOM 1979 N N . ASP A 1 261 ? -4.211 -18.449 -10.507 1.00 97.75 261 ASP A N 1
ATOM 1980 C CA . ASP A 1 261 ? -5.289 -18.158 -11.463 1.00 97.75 261 ASP A CA 1
ATOM 1981 C C . ASP A 1 261 ? -5.999 -16.816 -11.215 1.00 97.75 261 ASP A C 1
ATOM 1983 O O . ASP A 1 261 ? -6.726 -16.330 -12.087 1.00 97.75 261 ASP A O 1
ATOM 1987 N N . ALA A 1 262 ? -5.810 -16.198 -10.043 1.00 98.06 262 ALA A N 1
ATOM 1988 C CA . ALA A 1 262 ? -6.553 -15.011 -9.627 1.00 98.06 262 ALA A CA 1
ATOM 1989 C C . ALA A 1 262 ? -5.788 -14.072 -8.677 1.00 98.06 262 ALA A C 1
ATOM 1991 O O . ALA A 1 262 ? -4.939 -14.475 -7.883 1.00 98.06 262 ALA A O 1
ATOM 1992 N N . LEU A 1 263 ? -6.160 -12.795 -8.732 1.00 98.56 263 LEU A N 1
ATOM 1993 C CA . LEU A 1 263 ? -5.838 -11.770 -7.747 1.00 98.56 263 LEU A CA 1
ATOM 1994 C C . LEU A 1 263 ? -7.138 -11.395 -7.028 1.00 98.56 263 LEU A C 1
ATOM 1996 O O . LEU A 1 263 ? -8.169 -11.184 -7.667 1.00 98.56 263 LEU A O 1
ATOM 2000 N N . GLU A 1 264 ? -7.100 -11.310 -5.705 1.00 97.38 264 GLU A N 1
ATOM 2001 C CA . GLU A 1 264 ? -8.260 -10.965 -4.884 1.00 97.38 264 GLU A CA 1
ATOM 2002 C C . GLU A 1 264 ? -8.045 -9.630 -4.195 1.00 97.38 264 GLU A C 1
ATOM 2004 O O . GLU A 1 264 ? -7.008 -9.399 -3.568 1.00 97.38 264 GLU A O 1
ATOM 2009 N N . PHE A 1 265 ? -9.056 -8.773 -4.278 1.00 97.19 265 PHE A N 1
ATOM 2010 C CA . PHE A 1 265 ? -9.046 -7.433 -3.723 1.00 97.19 265 PHE A CA 1
ATOM 2011 C C . PHE A 1 265 ? -10.163 -7.263 -2.702 1.00 97.19 265 PHE A C 1
ATOM 2013 O O . PHE A 1 265 ? -11.279 -7.730 -2.911 1.00 97.19 265 PHE A O 1
ATOM 2020 N N . VAL A 1 266 ? -9.890 -6.530 -1.629 1.00 94.94 266 VAL A N 1
ATOM 2021 C CA . VAL A 1 266 ? -10.932 -5.908 -0.810 1.00 94.94 266 VAL A CA 1
ATOM 2022 C C . VAL A 1 266 ? -11.155 -4.490 -1.322 1.00 94.94 266 VAL A C 1
ATOM 2024 O O . VAL A 1 266 ? -10.207 -3.761 -1.601 1.00 94.94 266 VAL A O 1
ATOM 2027 N N . THR A 1 267 ? -12.413 -4.112 -1.480 1.00 94.06 267 THR A N 1
ATOM 2028 C CA . THR A 1 267 ? -12.842 -2.780 -1.915 1.00 94.06 267 THR A CA 1
ATOM 2029 C C . THR A 1 267 ? -12.855 -1.791 -0.748 1.00 94.06 267 THR A C 1
ATOM 2031 O O . THR A 1 267 ? -12.959 -2.183 0.412 1.00 94.06 267 THR A O 1
ATOM 2034 N N . GLU A 1 268 ? -12.805 -0.497 -1.052 1.00 92.62 268 GLU A N 1
ATOM 2035 C CA . GLU A 1 268 ? -13.003 0.599 -0.095 1.00 92.62 268 GLU A CA 1
ATOM 2036 C C . GLU A 1 268 ? -13.909 1.667 -0.720 1.00 92.62 268 GLU A C 1
ATOM 2038 O O . GLU A 1 268 ? -13.650 2.121 -1.837 1.00 92.62 268 GLU A O 1
ATOM 2043 N N . GLY A 1 269 ? -14.983 2.039 -0.018 1.00 90.19 269 GLY A N 1
ATOM 2044 C CA . GLY A 1 269 ? -15.878 3.148 -0.358 1.00 90.19 269 GLY A CA 1
ATOM 2045 C C . GLY A 1 269 ? -15.408 4.502 0.205 1.00 90.19 269 GLY A C 1
ATOM 2046 O O . GLY A 1 269 ? -14.412 4.563 0.929 1.00 90.19 269 GLY A O 1
ATOM 2047 N N . PRO A 1 270 ? -16.106 5.613 -0.106 1.00 85.56 270 PRO A N 1
ATOM 2048 C CA . PRO A 1 270 ? -15.674 6.971 0.258 1.00 85.56 270 PRO A CA 1
ATOM 2049 C C . PRO A 1 270 ? -15.680 7.256 1.768 1.00 85.56 270 PRO A C 1
ATOM 2051 O O . PRO A 1 270 ? -15.011 8.174 2.235 1.00 85.56 270 PRO A O 1
ATOM 2054 N N . ASP A 1 271 ? -16.446 6.473 2.520 1.00 84.00 271 ASP A N 1
ATOM 2055 C CA . ASP A 1 271 ? -16.568 6.462 3.979 1.00 84.00 271 ASP A CA 1
ATOM 2056 C C . ASP A 1 271 ? -15.559 5.516 4.665 1.00 84.00 271 ASP A C 1
ATOM 2058 O O . ASP A 1 271 ? -15.548 5.403 5.891 1.00 84.00 271 ASP A O 1
ATOM 2062 N N . GLY A 1 272 ? -14.707 4.836 3.888 1.00 83.00 272 GLY A N 1
ATOM 2063 C CA . GLY A 1 272 ? -13.790 3.804 4.369 1.00 83.00 272 GLY A CA 1
ATOM 2064 C C . GLY A 1 272 ? -14.443 2.434 4.585 1.00 83.00 272 GLY A C 1
ATOM 2065 O O . GLY A 1 272 ? -13.764 1.507 5.033 1.00 83.00 272 GLY A O 1
ATOM 2066 N N . VAL A 1 273 ? -15.736 2.268 4.274 1.00 84.31 273 VAL A N 1
ATOM 2067 C CA . VAL A 1 273 ? -16.420 0.975 4.398 1.00 84.31 273 VAL A CA 1
ATOM 2068 C C . VAL A 1 273 ? -15.919 0.024 3.316 1.00 84.31 273 VAL A C 1
ATOM 2070 O O . VAL A 1 273 ? -15.815 0.365 2.136 1.00 84.31 273 VAL A O 1
ATOM 2073 N N . ARG A 1 274 ? -15.609 -1.203 3.731 1.00 87.06 274 ARG A N 1
ATOM 2074 C CA . ARG A 1 274 ? -15.182 -2.282 2.839 1.00 87.06 274 ARG A CA 1
ATOM 2075 C C . ARG A 1 274 ? -16.407 -3.022 2.318 1.00 87.06 274 ARG A C 1
ATOM 2077 O O . ARG A 1 274 ? -17.255 -3.434 3.108 1.00 87.06 274 ARG A O 1
ATOM 2084 N N . THR A 1 275 ? -16.513 -3.175 1.002 1.00 78.25 275 THR A N 1
ATOM 2085 C CA . THR A 1 275 ? -17.624 -3.894 0.352 1.00 78.25 275 THR A CA 1
ATOM 2086 C C . THR A 1 275 ? -17.172 -5.332 0.002 1.00 78.25 275 THR A C 1
ATOM 2088 O O . THR A 1 275 ? -16.066 -5.726 0.392 1.00 78.25 275 THR A O 1
ATOM 2091 N N . PRO A 1 276 ? -18.005 -6.184 -0.632 1.00 79.75 276 PRO A N 1
ATOM 2092 C CA . PRO A 1 276 ? -17.620 -7.563 -0.932 1.00 79.75 276 PRO A CA 1
ATOM 2093 C C . PRO A 1 276 ? -16.302 -7.670 -1.726 1.00 79.75 276 PRO A C 1
ATOM 2095 O O . PRO A 1 276 ? -16.071 -6.854 -2.623 1.00 79.75 276 PRO A O 1
ATOM 2098 N N . PRO A 1 277 ? -15.451 -8.678 -1.443 1.00 87.31 277 PRO A N 1
ATOM 2099 C CA . PRO A 1 277 ? -14.210 -8.882 -2.178 1.00 87.31 277 PRO A CA 1
ATOM 2100 C C . PRO A 1 277 ? -14.423 -9.068 -3.683 1.00 87.31 277 PRO A C 1
ATOM 2102 O O . PRO A 1 277 ? -15.393 -9.680 -4.132 1.00 87.31 277 PRO A O 1
ATOM 2105 N N . VAL A 1 278 ? -13.460 -8.582 -4.459 1.00 94.00 278 VAL A N 1
ATOM 2106 C CA . VAL A 1 278 ? -13.435 -8.652 -5.918 1.00 94.00 278 VAL A CA 1
ATOM 2107 C C . VAL A 1 278 ? -12.316 -9.586 -6.349 1.00 94.00 278 VAL A C 1
ATOM 2109 O O . VAL A 1 278 ? -11.138 -9.283 -6.167 1.00 94.00 278 VAL A O 1
ATOM 2112 N N . THR A 1 279 ? -12.679 -10.710 -6.960 1.00 97.00 279 THR A N 1
ATOM 2113 C CA . THR A 1 279 ? -11.727 -11.598 -7.635 1.00 97.00 279 THR A CA 1
ATOM 2114 C C . THR A 1 279 ? -11.553 -11.165 -9.088 1.00 97.00 279 THR A C 1
ATOM 2116 O O . THR A 1 279 ? -12.527 -10.876 -9.787 1.00 97.00 279 THR A O 1
ATOM 2119 N N . VAL A 1 280 ? -10.305 -11.137 -9.545 1.00 97.19 280 VAL A N 1
ATOM 2120 C CA . VAL A 1 280 ? -9.888 -10.780 -10.905 1.00 97.19 280 VAL A CA 1
ATOM 2121 C C . VAL A 1 280 ? -8.992 -11.897 -11.431 1.00 97.19 280 VAL A C 1
ATOM 2123 O O . VAL A 1 280 ? -8.179 -12.430 -10.680 1.00 97.19 280 VAL A O 1
ATOM 2126 N N . THR A 1 281 ? -9.125 -12.285 -12.699 1.00 98.00 281 THR A N 1
ATOM 2127 C CA . THR A 1 281 ? -8.295 -13.359 -13.263 1.00 98.00 281 THR A CA 1
ATOM 2128 C C . THR A 1 281 ? -6.838 -12.923 -13.390 1.00 98.00 281 THR A C 1
ATOM 2130 O O . THR A 1 281 ? -6.530 -11.774 -13.715 1.00 98.00 281 THR A O 1
ATOM 2133 N N . ARG A 1 282 ? -5.918 -13.868 -13.184 1.00 97.88 282 ARG A N 1
ATOM 2134 C CA . ARG A 1 282 ? -4.485 -13.650 -13.395 1.00 97.88 282 ARG A CA 1
ATOM 2135 C C . ARG A 1 282 ? -4.171 -13.316 -14.859 1.00 97.88 282 ARG A C 1
ATOM 2137 O O . ARG A 1 282 ? -3.339 -12.449 -15.111 1.00 97.88 282 ARG A O 1
ATOM 2144 N N . ALA A 1 283 ? -4.914 -13.904 -15.799 1.00 98.12 283 ALA A N 1
ATOM 2145 C CA . ALA A 1 283 ? -4.817 -13.596 -17.225 1.00 98.12 283 ALA A CA 1
ATOM 2146 C C . ALA A 1 283 ? -4.964 -12.092 -17.528 1.00 98.12 283 ALA A C 1
ATOM 2148 O O . ALA A 1 283 ? -4.156 -11.556 -18.278 1.00 98.12 283 ALA A O 1
ATOM 2149 N N . LEU A 1 284 ? -5.905 -11.381 -16.886 1.00 97.94 284 LEU A N 1
ATOM 2150 C CA . LEU A 1 284 ? -6.069 -9.936 -17.102 1.00 97.94 284 LEU A CA 1
ATOM 2151 C C . LEU A 1 284 ? -4.850 -9.133 -16.614 1.00 97.94 284 LEU A C 1
ATOM 2153 O O . LEU A 1 284 ? -4.451 -8.161 -17.252 1.00 97.94 284 LEU A O 1
ATOM 2157 N N . TYR A 1 285 ? -4.222 -9.547 -15.508 1.00 98.50 285 TYR A N 1
ATOM 2158 C CA . TYR A 1 285 ? -2.953 -8.958 -15.072 1.00 98.50 285 TYR A CA 1
ATOM 2159 C C . TYR A 1 285 ? -1.833 -9.225 -16.096 1.00 98.50 285 TYR A C 1
ATOM 2161 O O . TYR A 1 285 ? -1.082 -8.309 -16.430 1.00 98.50 285 TYR A O 1
ATOM 2169 N N . ASP A 1 286 ? -1.717 -10.453 -16.611 1.00 98.44 286 ASP A N 1
ATOM 2170 C CA . ASP A 1 286 ? -0.653 -10.817 -17.557 1.00 98.44 286 ASP A CA 1
ATOM 2171 C C . ASP A 1 286 ? -0.837 -10.139 -18.930 1.00 98.44 286 ASP A C 1
ATOM 2173 O O . ASP A 1 286 ? 0.144 -9.709 -19.536 1.00 98.44 286 ASP A O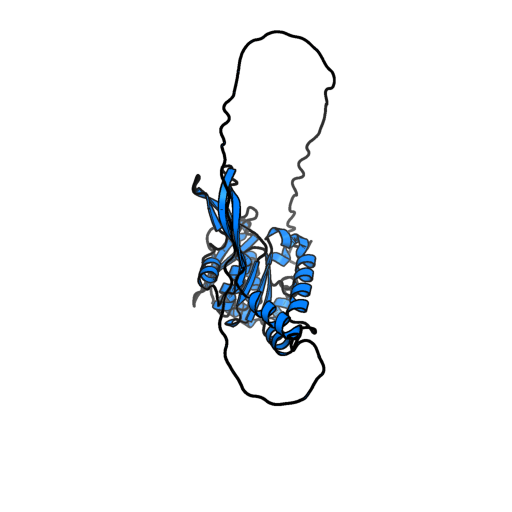 1
ATOM 2177 N N . GLU A 1 287 ? -2.078 -9.937 -19.385 1.00 98.25 287 GLU A N 1
ATOM 2178 C CA . GLU A 1 287 ? -2.408 -9.112 -20.557 1.00 98.25 287 GLU A CA 1
ATOM 2179 C C . GLU A 1 287 ? -1.948 -7.657 -20.385 1.00 98.25 287 GLU A C 1
ATOM 2181 O O . GLU A 1 287 ? -1.380 -7.071 -21.309 1.00 98.25 287 GLU A O 1
ATOM 2186 N N . LEU A 1 288 ? -2.150 -7.066 -19.201 1.00 97.94 288 LEU A N 1
ATOM 2187 C CA . LEU A 1 288 ? -1.655 -5.721 -18.888 1.00 97.94 288 LEU A CA 1
ATOM 2188 C C . LEU A 1 288 ? -0.127 -5.684 -18.801 1.00 97.94 288 LEU A C 1
ATOM 2190 O O . LEU A 1 288 ? 0.488 -4.760 -19.334 1.00 97.94 288 LEU A O 1
ATOM 2194 N N . ALA A 1 289 ? 0.498 -6.699 -18.200 1.00 98.19 289 ALA A N 1
ATOM 2195 C CA . ALA A 1 289 ? 1.951 -6.826 -18.151 1.00 98.19 289 ALA A CA 1
ATOM 2196 C C . ALA A 1 289 ? 2.557 -6.906 -19.565 1.00 98.19 289 ALA A C 1
ATOM 2198 O O . ALA A 1 289 ? 3.563 -6.249 -19.840 1.00 98.19 289 ALA A O 1
ATOM 2199 N N . ALA A 1 290 ? 1.904 -7.629 -20.482 1.00 98.31 290 ALA A N 1
ATOM 2200 C CA . ALA A 1 290 ? 2.314 -7.763 -21.878 1.00 98.31 290 ALA A CA 1
ATOM 2201 C C . ALA A 1 290 ? 2.232 -6.449 -22.684 1.00 98.31 290 ALA A C 1
ATOM 2203 O O . ALA A 1 290 ? 2.966 -6.301 -23.661 1.00 98.31 290 ALA A O 1
ATOM 2204 N N . ARG A 1 291 ? 1.417 -5.461 -22.268 1.00 96.69 291 ARG A N 1
ATOM 2205 C CA . ARG A 1 291 ? 1.443 -4.098 -22.853 1.00 96.69 291 ARG A CA 1
ATOM 2206 C C . ARG A 1 291 ? 2.771 -3.377 -22.577 1.00 96.69 291 ARG A C 1
ATOM 2208 O O . ARG A 1 291 ? 3.162 -2.494 -23.338 1.00 96.69 291 ARG A O 1
ATOM 2215 N N . GLY A 1 292 ? 3.461 -3.750 -21.497 1.00 96.56 292 GLY A N 1
ATOM 2216 C CA . GLY A 1 292 ? 4.723 -3.160 -21.062 1.00 96.56 292 GLY A CA 1
ATOM 2217 C C . GLY A 1 292 ? 4.567 -1.808 -20.355 1.00 96.56 292 GLY A C 1
ATOM 2218 O O . GLY A 1 292 ? 3.668 -1.014 -20.635 1.00 96.56 292 GLY A O 1
ATOM 2219 N N . HIS A 1 293 ? 5.493 -1.512 -19.435 1.00 97.62 293 HIS A N 1
ATOM 2220 C CA . HIS A 1 293 ? 5.433 -0.313 -18.587 1.00 97.62 293 HIS A CA 1
ATOM 2221 C C . HIS A 1 293 ? 5.352 1.001 -19.382 1.00 97.62 293 HIS A C 1
ATOM 2223 O O . HIS A 1 293 ? 4.640 1.911 -18.971 1.00 97.62 293 HIS A O 1
ATOM 2229 N N . ALA A 1 294 ? 6.033 1.106 -20.528 1.00 97.31 294 ALA A N 1
ATOM 2230 C CA . ALA A 1 294 ? 6.018 2.320 -21.347 1.00 97.31 294 ALA A CA 1
ATOM 2231 C C . ALA A 1 294 ? 4.618 2.652 -21.899 1.00 97.31 294 ALA A C 1
ATOM 2233 O O . ALA A 1 294 ? 4.228 3.817 -21.897 1.00 97.31 294 ALA A O 1
ATOM 2234 N N . ALA A 1 295 ? 3.841 1.645 -22.317 1.00 97.44 295 ALA A N 1
ATOM 2235 C CA . ALA A 1 295 ? 2.478 1.850 -22.806 1.00 97.44 295 ALA A CA 1
ATOM 2236 C C . ALA A 1 295 ? 1.521 2.240 -21.668 1.00 97.44 295 ALA A C 1
ATOM 2238 O O . ALA A 1 295 ? 0.704 3.143 -21.836 1.00 97.44 295 ALA A O 1
ATOM 2239 N N . ILE A 1 296 ? 1.668 1.613 -20.493 1.00 97.31 296 ILE A N 1
ATOM 2240 C CA . ILE A 1 296 ? 0.895 1.957 -19.289 1.00 97.31 296 ILE A CA 1
ATOM 2241 C C . ILE A 1 296 ? 1.171 3.409 -18.873 1.00 97.31 296 ILE A C 1
ATOM 2243 O O . ILE A 1 296 ? 0.238 4.183 -18.687 1.00 97.31 296 ILE A O 1
ATOM 2247 N N . LEU A 1 297 ? 2.443 3.816 -18.805 1.00 96.12 297 LEU A N 1
ATOM 2248 C CA . LEU A 1 297 ? 2.826 5.190 -18.458 1.00 96.12 297 LEU A CA 1
ATOM 2249 C C . LEU A 1 297 ? 2.395 6.218 -19.511 1.00 96.12 297 LEU A C 1
ATOM 2251 O O . LEU A 1 297 ? 2.097 7.351 -19.150 1.00 96.12 297 LEU A O 1
ATOM 2255 N N . ALA A 1 298 ? 2.326 5.847 -20.791 1.00 96.06 298 ALA A N 1
ATOM 2256 C CA . ALA A 1 298 ? 1.778 6.717 -21.829 1.00 96.06 298 ALA A CA 1
ATOM 2257 C C . ALA A 1 298 ? 0.251 6.892 -21.700 1.00 96.06 298 ALA A C 1
ATOM 2259 O O . ALA A 1 298 ? -0.262 7.978 -21.963 1.00 96.06 298 ALA A O 1
ATOM 2260 N N . ALA A 1 299 ? -0.471 5.848 -21.277 1.00 94.69 299 ALA A N 1
ATOM 2261 C CA . ALA A 1 299 ? -1.921 5.885 -21.086 1.00 94.69 299 ALA A CA 1
ATOM 2262 C C . ALA A 1 299 ? -2.343 6.568 -19.771 1.00 94.69 299 ALA A C 1
ATOM 2264 O O . ALA A 1 299 ? -3.321 7.317 -19.754 1.00 94.69 299 ALA A O 1
ATOM 2265 N N . ARG A 1 300 ? -1.618 6.323 -18.670 1.00 94.12 300 ARG A N 1
ATOM 2266 C CA . ARG A 1 300 ? -1.901 6.863 -17.328 1.00 94.12 300 ARG A CA 1
ATOM 2267 C C . ARG A 1 300 ? -0.620 7.337 -16.621 1.00 94.12 300 ARG A C 1
ATOM 2269 O O . ARG A 1 300 ? -0.230 6.761 -15.603 1.00 94.12 300 ARG A O 1
ATOM 2276 N N . PRO A 1 301 ? 0.030 8.418 -17.092 1.00 94.06 301 PRO A N 1
ATOM 2277 C CA . PRO A 1 301 ? 1.282 8.909 -16.502 1.00 94.06 301 PRO A CA 1
ATOM 2278 C C . PRO A 1 301 ? 1.139 9.276 -15.017 1.00 94.06 301 PRO A C 1
ATOM 2280 O O . PRO A 1 301 ? 2.057 9.056 -14.232 1.00 94.06 301 PRO A O 1
ATOM 2283 N N . ALA A 1 302 ? -0.037 9.762 -14.607 1.00 92.31 302 ALA A N 1
ATOM 2284 C CA . ALA A 1 302 ? -0.328 10.148 -13.227 1.00 92.31 302 ALA A CA 1
ATOM 2285 C C . ALA A 1 302 ? -0.367 8.974 -12.218 1.00 92.31 302 ALA A C 1
ATOM 2287 O O . ALA A 1 302 ? -0.404 9.233 -11.014 1.00 92.31 302 ALA A O 1
ATOM 2288 N N . LEU A 1 303 ? -0.295 7.707 -12.668 1.00 95.25 303 LEU A N 1
ATOM 2289 C CA . LEU A 1 303 ? -0.056 6.556 -11.782 1.00 95.25 303 LEU A CA 1
ATOM 2290 C C . LEU A 1 303 ? 1.314 6.614 -11.093 1.00 95.25 303 LEU A C 1
ATOM 2292 O O . LEU A 1 303 ? 1.478 5.985 -10.049 1.00 95.25 303 LEU A O 1
ATOM 2296 N N . VAL A 1 304 ? 2.292 7.336 -11.656 1.00 96.44 304 VAL A N 1
ATOM 2297 C CA . VAL A 1 304 ? 3.657 7.432 -11.122 1.00 96.44 304 VAL A CA 1
ATOM 2298 C C . VAL A 1 304 ? 4.039 8.884 -10.859 1.00 96.44 304 VAL A C 1
ATOM 2300 O O . VAL A 1 304 ? 4.182 9.698 -11.768 1.00 96.44 304 VAL A O 1
ATOM 2303 N N . ARG A 1 305 ? 4.283 9.197 -9.587 1.00 95.00 305 ARG A N 1
ATOM 2304 C CA . ARG A 1 305 ? 4.792 10.489 -9.113 1.00 95.00 305 ARG A CA 1
ATOM 2305 C C . ARG A 1 305 ? 6.069 10.244 -8.314 1.00 95.00 305 ARG A C 1
ATOM 2307 O O . ARG A 1 305 ? 6.072 10.191 -7.084 1.00 95.00 305 ARG A O 1
ATOM 2314 N N . GLY A 1 306 ? 7.165 10.027 -9.042 1.00 94.19 306 GLY A N 1
ATOM 2315 C CA . GLY A 1 306 ? 8.437 9.586 -8.467 1.00 94.19 306 GLY A CA 1
ATOM 2316 C C . GLY A 1 306 ? 8.275 8.236 -7.750 1.00 94.19 306 GLY A C 1
ATOM 2317 O O . GLY A 1 306 ? 7.747 7.308 -8.358 1.00 94.19 306 GLY A O 1
ATOM 2318 N N . PRO A 1 307 ? 8.684 8.096 -6.474 1.00 96.75 307 PRO A N 1
ATOM 2319 C CA . PRO A 1 307 ? 8.506 6.855 -5.719 1.00 96.75 307 PRO A CA 1
ATOM 2320 C C . PRO A 1 307 ? 7.052 6.564 -5.296 1.00 96.75 307 PRO A C 1
ATOM 2322 O O . PRO A 1 307 ? 6.787 5.483 -4.772 1.00 96.75 307 PRO A O 1
ATOM 2325 N N . HIS A 1 308 ? 6.087 7.470 -5.494 1.00 97.81 308 HIS A N 1
ATOM 2326 C CA . HIS A 1 308 ? 4.675 7.125 -5.315 1.00 97.81 308 HIS A CA 1
ATOM 2327 C C . HIS A 1 308 ? 4.118 6.509 -6.604 1.00 97.81 308 HIS A C 1
ATOM 2329 O O . HIS A 1 308 ? 4.001 7.192 -7.620 1.00 97.81 308 HIS A O 1
ATOM 2335 N N . VAL A 1 309 ? 3.765 5.223 -6.551 1.00 97.75 309 VAL A N 1
ATOM 2336 C CA . VAL A 1 309 ? 3.122 4.482 -7.647 1.00 97.75 309 VAL A CA 1
ATOM 2337 C C . VAL A 1 309 ? 1.740 4.046 -7.167 1.00 97.75 309 VAL A C 1
ATOM 2339 O O . VAL A 1 309 ? 1.652 3.074 -6.414 1.00 97.75 309 VAL A O 1
ATOM 2342 N N . SER A 1 310 ? 0.669 4.764 -7.521 1.00 96.44 310 SER A N 1
ATOM 2343 C CA . SER A 1 310 ? -0.701 4.335 -7.198 1.00 96.44 310 SER A CA 1
ATOM 2344 C C . SER A 1 310 ? -1.815 5.078 -7.930 1.00 96.44 310 SER A C 1
ATOM 2346 O O . SER A 1 310 ? -1.723 6.279 -8.179 1.00 96.44 310 SER A O 1
ATOM 2348 N N . MET A 1 311 ? -2.939 4.381 -8.128 1.00 93.50 311 MET A N 1
ATOM 2349 C CA . MET A 1 311 ? -4.222 4.985 -8.490 1.00 93.50 311 MET A CA 1
ATOM 2350 C C . MET A 1 311 ? -4.715 6.032 -7.472 1.00 93.50 311 MET A C 1
ATOM 2352 O O . MET A 1 311 ? -5.466 6.935 -7.834 1.00 93.50 311 MET A O 1
ATOM 2356 N N . LEU A 1 312 ? -4.263 5.979 -6.212 1.00 89.44 312 LEU A N 1
ATOM 2357 C CA . LEU A 1 312 ? -4.599 6.983 -5.195 1.00 89.44 312 LEU A CA 1
ATOM 2358 C C . LEU A 1 312 ? -4.021 8.373 -5.522 1.00 89.44 312 LEU A C 1
ATOM 2360 O O . LEU A 1 312 ? -4.575 9.381 -5.096 1.00 89.44 312 LEU A O 1
ATOM 2364 N N . GLY A 1 313 ? -2.945 8.448 -6.313 1.00 82.06 313 GLY A N 1
ATOM 2365 C CA . GLY A 1 313 ? -2.392 9.710 -6.811 1.00 82.06 313 GLY A CA 1
ATOM 2366 C C . GLY A 1 313 ? -3.209 10.355 -7.941 1.00 82.06 313 GLY A C 1
ATOM 2367 O O . GLY A 1 313 ? -2.888 11.476 -8.348 1.00 82.06 313 GLY A O 1
ATOM 2368 N N . LEU A 1 314 ? -4.240 9.667 -8.455 1.00 84.94 314 LEU A N 1
ATOM 2369 C CA . LEU A 1 314 ? -5.124 10.162 -9.517 1.00 84.94 314 LEU A CA 1
ATOM 2370 C C . LEU A 1 314 ? -6.243 11.059 -8.974 1.00 84.94 314 LEU A C 1
ATOM 2372 O O . LEU A 1 314 ? -6.612 12.022 -9.634 1.00 84.94 314 LEU A O 1
ATOM 2376 N N . VAL A 1 315 ? -6.746 10.799 -7.759 1.00 72.44 315 VAL A N 1
ATOM 2377 C CA . VAL A 1 315 ? -7.816 11.616 -7.137 1.00 72.44 315 VAL A CA 1
ATOM 2378 C C . VAL A 1 315 ? -7.339 12.993 -6.651 1.00 72.44 315 VAL A C 1
ATOM 2380 O O . VAL A 1 315 ? -8.126 13.762 -6.109 1.00 72.44 315 VAL A O 1
ATOM 2383 N N . LEU A 1 316 ? -6.051 13.301 -6.838 1.00 66.12 316 LEU A N 1
ATOM 2384 C CA . LEU A 1 316 ? -5.450 14.607 -6.564 1.00 66.12 316 LEU A CA 1
ATOM 2385 C C . LEU A 1 316 ? -5.442 15.540 -7.790 1.00 66.12 316 LEU A C 1
ATOM 2387 O O . LEU A 1 316 ? -5.031 16.692 -7.655 1.00 66.12 316 LEU A O 1
ATOM 2391 N N . GLU A 1 317 ? -5.835 15.067 -8.980 1.00 55.78 317 GLU A N 1
ATOM 2392 C CA . GLU A 1 317 ? -5.918 15.922 -10.176 1.00 55.78 317 GLU A CA 1
ATOM 2393 C C . GLU A 1 317 ? -7.309 16.579 -10.297 1.00 55.78 317 GLU A C 1
ATOM 2395 O O . GLU A 1 317 ? -8.312 15.884 -10.116 1.00 55.78 317 GLU A O 1
ATOM 2400 N N . PRO A 1 318 ? -7.385 17.893 -10.593 1.00 42.81 318 PRO A N 1
ATOM 2401 C CA . PRO A 1 318 ? -8.644 18.630 -10.762 1.00 42.81 318 PRO A CA 1
ATOM 2402 C C . PRO A 1 318 ? -9.341 18.422 -12.127 1.00 42.81 318 PRO A C 1
ATOM 2404 O O . PRO A 1 318 ? -8.652 18.243 -13.160 1.00 42.81 318 PRO A O 1
#

Sequence (318 aa):
MVRRAVLVLHGHRRQGDDPVGQDQAGRRDEGGRQGGRAPGDDQPRGGRGCRRGHRTGRRGCGEHAAGGPVGRGAGPATGAARASLRVQLELMSLTHEAVVACRSCGVPVTVVVADSLNAERHPELKARLLDGTLHRFQCAQCGADLVIDKQLLYFDHARGHFFFCFPRPRIAELAACLAEVREVHDKAFGAEAPPEIQALGKHMMLRVCFGLDQLRDKVIADDARLSDLVLEELKCEVLGSRDDLRALSVIALWLVRVTPDALEFVTEGPDGVRTPPVTVTRALYDELAARGHAAILAARPALVRGPHVSMLGLVLEP

Secondary structure (DSSP, 8-state):
-PPP---------------------------------------------------------------------S----HHHHHHHHHTTTTS--EEEEEEE-TTT--EEEEEEESEEETTT-HHHHHHHHHT-TTEEE-TTT--EEE----EEEEETTTTEEEEEE-GGGGGGHHHHHHHHHHHHHHHHSTTS-HHHHHHHHH-EEEEEESHHHHHHHHHHHHTT--HHHHHHHHHHHHHH-HHHHHTT--EEEEEEE-SSEEEEEEE-TTS---S-EEEEHHHHHHHHHH-HHHHHHH-GGGEETTEESGGGTTT--

Radius of gyration: 31.56 Å; chains: 1; bounding box: 92×60×90 Å

Foldseek 3Di:
DDDDPDPPPDDPDDDDDDDDDDDDDDDDDDDDDDDDDDDDDDDDDDDDDDDDDDDDDDDDDDDDDDDDDDDDDDDDPDVVVVVVVVLVVVLDFDKDWDWDADPPPRDTDIDIATQEDACVRCVVLVVCLLQVNHQWDADPVPRDIGHDQAWYFYDYLVLLETEIEHAQVCLLVVVVVVVVQVVVLCVQQNDPDDPVRVVSSVSHQYAYHHGSLRVNQVVQCVVVPHDLQLVQVLFVVCCVPDVVCVVQQFPDWGFNDDDPFWTKTWTQHPVRDTDDIDIDTVVSSVVSVVCPPVNSCVVCVQCDDDRYHHPSSVSNDD

pLDDT: mean 76.49, std 27.66, range [25.5, 98.56]